Protein AF-A0A8S2TQA1-F1 (afdb_monomer_lite)

InterPro domains:
  IPR041192 ZNF451, PIN-like domain [PF18479] (48-163)

Structure (mmCIF, N/CA/C/O backbone):
data_AF-A0A8S2TQA1-F1
#
_entry.id   AF-A0A8S2TQA1-F1
#
loop_
_atom_site.group_PDB
_atom_site.id
_atom_site.type_symbol
_atom_site.label_atom_id
_atom_site.label_alt_id
_atom_site.label_comp_id
_atom_site.label_asym_id
_atom_site.label_entity_id
_atom_site.label_seq_id
_atom_site.pdbx_PDB_ins_code
_atom_site.Cartn_x
_atom_site.Cartn_y
_atom_site.Cartn_z
_atom_site.occupancy
_atom_site.B_iso_or_equiv
_atom_site.auth_seq_id
_atom_site.auth_comp_id
_atom_site.auth_asym_id
_atom_site.auth_atom_id
_atom_site.pdbx_PDB_model_num
ATOM 1 N N . ASP A 1 1 ? 57.905 -48.247 -8.322 1.00 46.50 1 ASP A N 1
ATOM 2 C CA . ASP A 1 1 ? 57.613 -46.975 -7.641 1.00 46.50 1 ASP A CA 1
ATOM 3 C C . ASP A 1 1 ? 57.034 -45.978 -8.622 1.00 46.50 1 ASP A C 1
ATOM 5 O O . ASP A 1 1 ? 57.625 -45.791 -9.680 1.00 46.50 1 ASP A O 1
ATOM 9 N N . ASN A 1 2 ? 55.907 -45.376 -8.232 1.00 42.31 2 ASN A N 1
ATOM 10 C CA . ASN A 1 2 ? 55.116 -44.326 -8.897 1.00 42.31 2 ASN A CA 1
ATOM 11 C C . ASN A 1 2 ? 53.851 -44.787 -9.640 1.00 42.31 2 ASN A C 1
ATOM 13 O O . ASN A 1 2 ? 53.749 -44.660 -10.853 1.00 42.31 2 ASN A O 1
ATOM 17 N N . GLU A 1 3 ? 52.850 -45.199 -8.866 1.00 46.50 3 GLU A N 1
ATOM 18 C CA . GLU A 1 3 ? 51.437 -44.921 -9.156 1.00 46.50 3 GLU A CA 1
ATOM 19 C C . GLU A 1 3 ? 50.877 -44.176 -7.939 1.00 46.50 3 GLU A C 1
ATOM 21 O O . GLU A 1 3 ? 51.128 -44.633 -6.828 1.00 46.50 3 GLU A O 1
ATOM 26 N N . SER A 1 4 ? 50.183 -43.049 -8.172 1.00 51.72 4 SER A N 1
ATOM 27 C CA . SER A 1 4 ? 49.284 -42.289 -7.267 1.00 51.72 4 SER A CA 1
ATOM 28 C C . SER A 1 4 ? 49.593 -40.781 -7.219 1.00 51.72 4 SER A C 1
ATOM 30 O O . SER A 1 4 ? 50.209 -40.308 -6.262 1.00 51.72 4 SER A O 1
ATOM 32 N N . LYS A 1 5 ? 49.184 -40.003 -8.235 1.00 50.84 5 LYS A N 1
ATOM 33 C CA . LYS A 1 5 ? 49.109 -38.526 -8.125 1.00 50.84 5 LYS A CA 1
ATOM 34 C C . LYS A 1 5 ? 47.964 -37.845 -8.890 1.00 50.84 5 LYS A C 1
ATOM 36 O O . LYS A 1 5 ? 47.943 -36.620 -8.901 1.00 50.84 5 LYS A O 1
ATOM 41 N N . ASP A 1 6 ? 47.012 -38.587 -9.458 1.00 50.41 6 ASP A N 1
ATOM 42 C CA . ASP A 1 6 ? 45.974 -37.975 -10.306 1.00 50.41 6 ASP A CA 1
ATOM 43 C C . ASP A 1 6 ? 44.542 -38.044 -9.736 1.00 50.41 6 ASP A C 1
ATOM 45 O O . ASP A 1 6 ? 43.667 -37.383 -10.279 1.00 50.41 6 ASP A O 1
ATOM 49 N N . ASP A 1 7 ? 44.300 -38.720 -8.603 1.00 51.00 7 ASP A N 1
ATOM 50 C CA . ASP A 1 7 ? 42.935 -38.878 -8.054 1.00 51.00 7 ASP A CA 1
ATOM 51 C C . ASP A 1 7 ? 42.525 -37.797 -7.022 1.00 51.00 7 ASP A C 1
ATOM 53 O O . ASP A 1 7 ? 41.338 -37.559 -6.812 1.00 51.00 7 ASP A O 1
ATOM 57 N N . ASP A 1 8 ? 43.474 -37.070 -6.413 1.00 51.72 8 ASP A N 1
ATOM 58 C CA . ASP A 1 8 ? 43.174 -36.102 -5.334 1.00 51.72 8 ASP A CA 1
ATOM 59 C C . ASP A 1 8 ? 42.599 -34.754 -5.834 1.00 51.72 8 ASP A C 1
ATOM 61 O O . ASP A 1 8 ? 41.961 -34.014 -5.078 1.00 51.72 8 ASP A O 1
ATOM 65 N N . ASN A 1 9 ? 42.819 -34.400 -7.107 1.00 52.31 9 ASN A N 1
ATOM 66 C CA . ASN A 1 9 ? 42.383 -33.109 -7.668 1.00 52.31 9 ASN A CA 1
ATOM 67 C C . ASN A 1 9 ? 40.894 -33.089 -8.051 1.00 52.31 9 ASN A C 1
ATOM 69 O O . ASN A 1 9 ? 40.255 -32.028 -8.013 1.00 52.31 9 ASN A O 1
ATOM 73 N N . ASP A 1 10 ? 40.331 -34.247 -8.395 1.00 54.44 10 ASP A N 1
ATOM 74 C CA . ASP A 1 10 ? 38.933 -34.355 -8.810 1.00 54.44 10 ASP A CA 1
ATOM 75 C C . ASP A 1 10 ? 37.988 -34.381 -7.599 1.00 54.44 10 ASP A C 1
ATOM 77 O O . ASP A 1 10 ? 36.943 -33.726 -7.632 1.00 54.44 10 ASP A O 1
ATOM 81 N N . GLU A 1 11 ? 38.380 -35.011 -6.484 1.00 54.66 11 GLU A N 1
ATOM 82 C CA . GLU A 1 11 ? 37.607 -34.979 -5.232 1.00 54.66 11 GLU A CA 1
ATOM 83 C C . GLU A 1 11 ? 37.588 -33.582 -4.589 1.00 54.66 11 GLU A C 1
ATOM 85 O O . GLU A 1 11 ? 36.534 -33.118 -4.141 1.00 54.66 11 GLU A O 1
ATOM 90 N N . GLN A 1 12 ? 38.708 -32.844 -4.603 1.00 56.47 12 GLN A N 1
ATOM 91 C CA . GLN A 1 12 ? 38.716 -31.454 -4.126 1.00 56.47 12 GLN A CA 1
ATOM 92 C C . GLN A 1 12 ? 37.835 -30.545 -4.989 1.00 56.47 12 GLN A C 1
ATOM 94 O O . GLN A 1 12 ? 37.085 -29.725 -4.452 1.00 56.47 12 GLN A O 1
ATOM 99 N N . SER A 1 13 ? 37.857 -30.727 -6.310 1.00 57.16 13 SER A N 1
ATOM 100 C CA . SER A 1 13 ? 37.019 -29.959 -7.237 1.00 57.16 13 SER A CA 1
ATOM 101 C C . SER A 1 13 ? 35.528 -30.267 -7.062 1.00 57.16 13 SER A C 1
ATOM 103 O O . SER A 1 13 ? 34.703 -29.351 -7.060 1.00 57.16 13 SER A O 1
ATOM 105 N N . GLN A 1 14 ? 35.170 -31.534 -6.840 1.00 59.12 14 GLN A N 1
ATOM 106 C CA . GLN A 1 14 ? 33.792 -31.938 -6.553 1.00 59.12 14 GLN A CA 1
ATOM 107 C C . GLN A 1 14 ? 33.303 -31.423 -5.195 1.00 59.12 14 GLN A C 1
ATOM 109 O O . GLN A 1 14 ? 32.195 -30.891 -5.121 1.00 59.12 14 GLN A O 1
ATOM 114 N N . SER A 1 15 ? 34.138 -31.470 -4.152 1.00 67.19 15 SER A N 1
ATOM 115 C CA . SER A 1 15 ? 33.780 -30.939 -2.828 1.00 67.19 15 SER A CA 1
ATOM 116 C C . SER A 1 15 ? 33.544 -29.421 -2.844 1.00 67.19 15 SER A C 1
ATOM 118 O O . SER A 1 15 ? 32.628 -28.921 -2.188 1.00 67.19 15 SER A O 1
ATOM 120 N N . LEU A 1 16 ? 34.308 -28.677 -3.654 1.00 62.84 16 LEU A N 1
ATOM 121 C CA . LEU A 1 16 ? 34.115 -27.241 -3.860 1.00 62.84 16 LEU A CA 1
ATOM 122 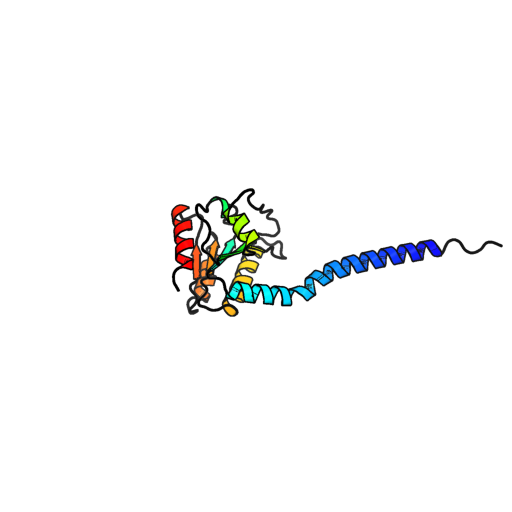C C . LEU A 1 16 ? 32.799 -26.953 -4.590 1.00 62.84 16 LEU A C 1
ATOM 124 O O . LEU A 1 16 ? 32.066 -26.050 -4.183 1.00 62.84 16 LEU A O 1
ATOM 128 N N . ILE A 1 17 ? 32.458 -27.743 -5.610 1.00 68.75 17 ILE A N 1
ATOM 129 C CA . ILE A 1 17 ? 31.194 -27.613 -6.349 1.00 68.75 17 ILE A CA 1
ATOM 130 C C . ILE A 1 17 ? 29.996 -27.966 -5.460 1.00 68.75 17 ILE A C 1
ATOM 132 O O . ILE A 1 17 ? 29.000 -27.243 -5.473 1.00 68.75 17 ILE A O 1
ATOM 136 N N . GLU A 1 18 ? 30.086 -29.023 -4.651 1.00 63.72 18 GLU A N 1
ATOM 137 C CA . GLU A 1 18 ? 29.049 -29.372 -3.675 1.00 63.72 18 GLU A CA 1
ATOM 138 C C . GLU A 1 18 ? 28.906 -28.304 -2.593 1.00 63.72 18 GLU A C 1
ATOM 140 O O . GLU A 1 18 ? 27.783 -27.964 -2.228 1.00 63.72 18 GLU A O 1
ATOM 145 N N . SER A 1 19 ? 30.007 -27.713 -2.122 1.00 62.59 19 SER A N 1
ATOM 146 C CA . SER A 1 19 ? 29.955 -26.631 -1.136 1.00 62.59 19 SER A CA 1
ATOM 147 C C . SER A 1 19 ? 29.299 -25.361 -1.695 1.00 62.59 19 SER A C 1
ATOM 149 O O . SER A 1 19 ? 28.474 -24.751 -1.015 1.00 62.59 19 SER A O 1
ATOM 151 N N . ASP A 1 20 ? 29.569 -25.007 -2.956 1.00 63.53 20 ASP A N 1
ATOM 152 C CA . ASP A 1 20 ? 28.963 -23.857 -3.634 1.00 63.53 20 ASP A CA 1
ATOM 153 C C . ASP A 1 20 ? 27.497 -24.130 -4.015 1.00 63.53 20 ASP A C 1
ATOM 155 O O . ASP A 1 20 ? 26.642 -23.249 -3.902 1.00 63.53 20 ASP A O 1
ATOM 159 N N . PHE A 1 21 ? 27.160 -25.371 -4.385 1.00 64.56 21 PHE A N 1
ATOM 160 C CA . PHE A 1 21 ? 25.776 -25.801 -4.584 1.00 64.56 21 PHE A CA 1
ATOM 161 C C . PHE A 1 21 ? 24.992 -25.782 -3.271 1.00 64.56 21 PHE A C 1
ATOM 163 O O . PHE A 1 21 ? 23.873 -25.279 -3.247 1.00 64.56 21 PHE A O 1
ATOM 170 N N . MET A 1 22 ? 25.575 -26.255 -2.168 1.00 54.41 22 MET A N 1
ATOM 171 C CA . MET A 1 22 ? 24.951 -26.229 -0.844 1.00 54.41 22 MET A CA 1
ATOM 172 C C . MET A 1 22 ? 24.845 -24.812 -0.282 1.00 54.41 22 MET A C 1
ATOM 174 O O . MET A 1 22 ? 23.847 -24.499 0.363 1.00 54.41 22 MET A O 1
ATOM 178 N N . TYR A 1 23 ? 25.802 -23.927 -0.574 1.00 51.72 23 TYR A N 1
ATOM 179 C CA . TYR A 1 23 ? 25.706 -22.504 -0.249 1.00 51.72 23 TYR A CA 1
ATOM 180 C C . TYR A 1 23 ? 24.614 -21.817 -1.078 1.00 51.72 23 TYR A C 1
ATOM 182 O O . TYR A 1 23 ? 23.758 -21.135 -0.528 1.00 51.72 23 TYR A O 1
ATOM 190 N N . LYS A 1 24 ? 24.541 -22.052 -2.392 1.00 51.66 24 LYS A N 1
ATOM 191 C CA . LYS A 1 24 ? 23.445 -21.534 -3.231 1.00 51.66 24 LYS A CA 1
ATOM 192 C C . LYS A 1 24 ? 22.090 -22.113 -2.823 1.00 51.66 24 LYS A C 1
ATOM 194 O O . LYS A 1 24 ? 21.108 -21.380 -2.768 1.00 51.66 24 LYS A O 1
ATOM 199 N N . ALA A 1 25 ? 22.028 -23.396 -2.478 1.00 46.12 25 ALA A N 1
ATOM 200 C CA . ALA A 1 25 ? 20.822 -24.048 -1.984 1.00 46.12 25 ALA A CA 1
ATOM 201 C C . ALA A 1 25 ? 20.422 -23.546 -0.589 1.00 46.12 25 ALA A C 1
ATOM 203 O O . ALA A 1 25 ? 19.228 -23.469 -0.308 1.00 46.12 25 ALA A O 1
ATOM 204 N N . SER A 1 26 ? 21.375 -23.161 0.267 1.00 43.56 26 SER A N 1
ATOM 205 C CA . SER A 1 26 ? 21.081 -22.520 1.551 1.00 43.56 26 SER A CA 1
ATOM 206 C C . SER A 1 26 ? 20.588 -21.084 1.359 1.00 43.56 26 SER A C 1
ATOM 208 O O . SER A 1 26 ? 19.589 -20.731 1.974 1.00 43.56 26 SER A O 1
ATOM 210 N N . GLN A 1 27 ? 21.145 -20.313 0.414 1.00 42.69 27 GLN A N 1
ATOM 211 C CA . GLN A 1 27 ? 20.582 -19.015 0.000 1.00 42.69 27 GLN A CA 1
ATOM 212 C C . GLN A 1 27 ? 19.160 -19.147 -0.580 1.00 42.69 27 GLN A C 1
ATOM 214 O O . GLN A 1 27 ? 18.310 -18.294 -0.343 1.00 42.69 27 GLN A O 1
ATOM 219 N N . ILE A 1 28 ? 18.862 -20.233 -1.304 1.00 44.03 28 ILE A N 1
ATOM 220 C CA . ILE A 1 28 ? 17.514 -20.515 -1.833 1.00 44.03 28 ILE A CA 1
ATOM 221 C C . ILE A 1 28 ? 16.559 -21.007 -0.730 1.00 44.03 28 ILE A C 1
ATOM 223 O O . ILE A 1 28 ? 15.371 -20.688 -0.764 1.00 44.03 28 ILE A O 1
ATOM 227 N N . LYS A 1 29 ? 17.045 -21.764 0.264 1.00 38.22 29 LYS A N 1
ATOM 228 C CA . LYS A 1 29 ? 16.237 -22.229 1.408 1.00 38.22 29 LYS A CA 1
ATOM 229 C C . LYS A 1 29 ? 15.908 -21.115 2.402 1.00 38.22 29 LYS A C 1
ATOM 231 O O . LYS A 1 29 ? 14.803 -21.138 2.940 1.00 38.22 29 LYS A O 1
ATOM 236 N N . ILE A 1 30 ? 16.789 -20.124 2.563 1.00 43.78 30 ILE A N 1
ATOM 237 C CA . ILE A 1 30 ? 16.505 -18.893 3.323 1.00 43.78 30 ILE A CA 1
ATOM 238 C C . ILE A 1 30 ? 15.260 -18.172 2.758 1.00 43.78 30 ILE A C 1
ATOM 240 O O . ILE A 1 30 ? 14.512 -17.560 3.504 1.00 43.78 30 ILE A O 1
ATOM 244 N N . ASN A 1 31 ? 14.922 -18.347 1.474 1.00 39.34 31 ASN A N 1
ATOM 245 C CA . ASN A 1 31 ? 13.732 -17.718 0.888 1.00 39.34 31 ASN A CA 1
ATOM 246 C C . ASN A 1 31 ? 12.401 -18.467 1.092 1.00 39.34 31 ASN A C 1
ATOM 248 O O . ASN A 1 31 ? 11.370 -17.914 0.731 1.00 39.34 31 ASN A O 1
ATOM 252 N N . ASN A 1 32 ? 12.372 -19.703 1.610 1.00 40.59 32 AS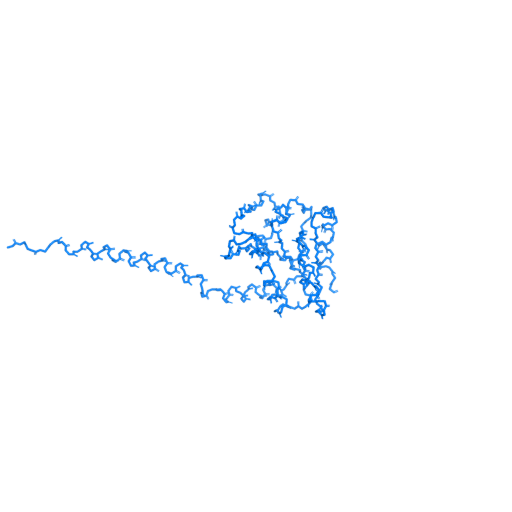N A N 1
ATOM 253 C CA . ASN A 1 32 ? 11.124 -20.492 1.644 1.00 40.59 32 ASN A CA 1
ATOM 254 C C . ASN A 1 32 ? 10.673 -20.952 3.040 1.00 40.59 32 ASN A C 1
ATOM 256 O O . ASN A 1 32 ? 9.531 -21.381 3.173 1.00 40.59 32 ASN A O 1
ATOM 260 N N . GLN A 1 33 ? 11.518 -20.881 4.074 1.00 34.47 33 GLN A N 1
ATOM 261 C CA . GLN A 1 33 ? 11.106 -21.186 5.458 1.00 34.47 33 GLN A CA 1
ATOM 262 C C . GLN A 1 33 ? 10.800 -19.931 6.293 1.00 34.47 33 GLN A C 1
ATOM 264 O O . GLN A 1 33 ? 10.096 -20.038 7.293 1.00 34.47 33 GLN A O 1
ATOM 269 N N . ASP A 1 34 ? 11.244 -18.754 5.840 1.00 38.28 34 ASP A N 1
ATOM 270 C CA . ASP A 1 34 ? 11.023 -17.467 6.511 1.00 38.28 34 ASP A CA 1
ATOM 271 C C . ASP A 1 34 ? 9.766 -16.730 6.025 1.00 38.28 34 ASP A C 1
ATOM 273 O O . ASP A 1 34 ? 9.360 -15.738 6.620 1.00 38.28 34 ASP A O 1
ATOM 277 N N . GLU A 1 35 ? 9.103 -17.209 4.970 1.00 44.41 35 GLU A N 1
ATOM 278 C CA . GLU A 1 35 ? 7.889 -16.570 4.451 1.00 44.41 35 GLU A CA 1
ATOM 279 C C . GLU A 1 35 ? 6.758 -16.559 5.486 1.00 44.41 35 GLU A C 1
ATOM 281 O O . GLU A 1 35 ? 6.098 -15.541 5.630 1.00 44.41 35 GLU A O 1
ATOM 286 N N . ASP A 1 36 ? 6.558 -17.618 6.275 1.00 39.22 36 ASP A N 1
ATOM 287 C CA . ASP A 1 36 ? 5.453 -17.670 7.247 1.00 39.22 36 ASP A CA 1
ATOM 288 C C . ASP A 1 36 ? 5.727 -16.861 8.532 1.00 39.22 36 ASP A C 1
ATOM 290 O O . ASP A 1 36 ? 4.814 -16.231 9.072 1.00 39.22 36 ASP A O 1
ATOM 294 N N . SER A 1 37 ? 6.976 -16.815 9.012 1.00 31.83 37 SER A N 1
ATOM 295 C CA . SER A 1 37 ? 7.382 -16.004 10.174 1.00 31.83 37 SER A CA 1
ATOM 296 C C . SER A 1 37 ? 7.473 -14.515 9.822 1.00 31.83 37 SER A C 1
ATOM 298 O O . SER A 1 37 ? 6.940 -13.686 10.565 1.00 31.83 37 SER A O 1
ATOM 300 N N . LEU A 1 38 ? 8.020 -14.171 8.646 1.00 39.91 38 LEU A N 1
ATOM 301 C CA . LEU A 1 38 ? 7.972 -12.813 8.096 1.00 39.91 38 LEU A CA 1
ATOM 302 C C . LEU A 1 38 ? 6.532 -12.400 7.776 1.00 39.91 38 LEU A C 1
ATOM 304 O O . LEU A 1 38 ? 6.168 -11.253 8.020 1.00 39.91 38 LEU A O 1
ATOM 308 N N . GLN A 1 39 ? 5.671 -13.301 7.286 1.00 56.00 39 GLN A N 1
ATOM 309 C CA . GLN A 1 39 ? 4.248 -13.004 7.085 1.00 56.00 39 GLN A CA 1
ATOM 310 C C . GLN A 1 39 ? 3.511 -12.765 8.407 1.00 56.00 39 GLN A C 1
ATOM 312 O O . GLN A 1 39 ? 2.637 -11.899 8.435 1.00 56.00 39 GLN A O 1
ATOM 317 N N . LEU A 1 40 ? 3.855 -13.462 9.496 1.00 46.25 40 LEU A N 1
ATOM 318 C CA . LEU A 1 40 ? 3.225 -13.268 10.806 1.00 46.25 40 LEU A CA 1
ATOM 319 C C . LEU A 1 40 ? 3.671 -11.966 11.489 1.00 46.25 40 LEU A C 1
ATOM 321 O O . LEU A 1 40 ? 2.821 -11.227 11.988 1.00 46.25 40 LEU A O 1
ATOM 325 N N . GLU A 1 41 ? 4.967 -11.646 11.477 1.00 53.72 41 GLU A N 1
ATOM 326 C CA . GLU A 1 41 ? 5.483 -10.374 12.008 1.00 53.72 41 GLU A CA 1
ATOM 327 C C . GLU A 1 41 ? 4.987 -9.181 11.182 1.00 53.72 41 GLU A C 1
ATOM 329 O O . GLU A 1 41 ? 4.525 -8.177 11.740 1.00 53.72 41 GLU A O 1
ATOM 334 N N . ASN A 1 42 ? 4.962 -9.323 9.850 1.00 74.75 42 ASN A N 1
ATOM 335 C CA . ASN A 1 42 ? 4.333 -8.340 8.974 1.00 74.75 42 ASN A CA 1
ATOM 336 C C . ASN A 1 42 ? 2.839 -8.224 9.278 1.00 74.75 42 ASN A C 1
ATOM 338 O O . ASN A 1 42 ? 2.320 -7.115 9.348 1.00 74.75 42 ASN A O 1
ATOM 342 N N . PHE A 1 43 ? 2.135 -9.326 9.535 1.00 80.81 43 PHE A N 1
ATOM 343 C CA . PHE A 1 43 ? 0.714 -9.283 9.861 1.00 80.81 43 PHE A CA 1
ATOM 344 C C . PHE A 1 43 ? 0.428 -8.571 11.188 1.00 80.81 43 PHE A C 1
ATOM 346 O O . PHE A 1 43 ? -0.430 -7.686 11.227 1.00 80.81 43 PHE A O 1
ATOM 353 N N . GLN A 1 44 ? 1.155 -8.903 12.260 1.00 84.50 44 GLN A N 1
ATOM 354 C CA . GLN A 1 44 ? 1.015 -8.230 13.555 1.00 84.50 44 GLN A CA 1
ATOM 355 C C . GLN A 1 44 ? 1.247 -6.730 13.404 1.00 84.50 44 GLN A C 1
ATOM 357 O O . GLN A 1 44 ? 0.418 -5.929 13.837 1.00 84.50 44 GLN A O 1
ATOM 362 N N . ARG A 1 45 ? 2.307 -6.338 12.694 1.00 87.94 45 ARG A N 1
ATOM 363 C CA . ARG A 1 45 ? 2.578 -4.936 12.390 1.00 87.94 45 ARG A CA 1
ATOM 364 C C . ARG A 1 45 ? 1.440 -4.284 11.604 1.00 87.94 45 ARG A C 1
ATOM 366 O O . ARG A 1 45 ? 0.925 -3.253 12.036 1.00 87.94 45 ARG A O 1
ATOM 373 N N . LEU A 1 46 ? 1.022 -4.878 10.487 1.00 91.75 46 LEU A N 1
ATOM 374 C CA . LEU A 1 46 ? -0.048 -4.356 9.631 1.00 91.75 46 LEU A CA 1
ATOM 375 C C . LEU A 1 46 ? -1.378 -4.228 10.387 1.00 91.75 46 LEU A C 1
ATOM 377 O O . LEU A 1 46 ? -2.141 -3.305 10.118 1.00 91.75 46 LEU A O 1
ATOM 381 N N . SER A 1 47 ? -1.635 -5.091 11.375 1.00 92.94 47 SER A N 1
ATOM 382 C CA . SER A 1 47 ? -2.831 -5.025 12.227 1.00 92.94 47 SER A CA 1
ATOM 383 C C . SER A 1 47 ? -2.860 -3.823 13.180 1.00 92.94 47 SER A C 1
ATOM 385 O O . SER A 1 47 ? -3.925 -3.472 13.682 1.00 92.94 47 SER A O 1
ATOM 387 N N . THR A 1 48 ? -1.718 -3.162 13.396 1.00 93.06 48 THR A N 1
ATOM 388 C CA . THR A 1 48 ? -1.613 -1.927 14.197 1.00 93.06 48 THR A CA 1
ATOM 389 C C . THR A 1 48 ? -1.669 -0.650 13.356 1.00 93.06 48 THR A C 1
ATOM 391 O O . THR A 1 48 ? -1.657 0.452 13.907 1.00 93.06 48 THR A O 1
ATOM 394 N N . MET A 1 49 ? -1.716 -0.778 12.026 1.00 94.62 49 MET A N 1
ATOM 395 C CA . MET A 1 49 ? -1.737 0.366 11.120 1.00 94.62 49 MET A CA 1
ATOM 396 C C . MET A 1 49 ? -3.102 1.051 11.124 1.00 94.62 49 MET A C 1
ATOM 398 O O . MET A 1 49 ? -4.142 0.418 11.296 1.00 94.62 49 MET A O 1
ATOM 402 N N . LYS A 1 50 ? -3.105 2.362 10.887 1.00 94.94 50 LYS A N 1
ATOM 403 C CA . LYS A 1 50 ? -4.324 3.166 10.718 1.00 94.94 50 LYS A CA 1
ATOM 404 C C . LYS A 1 50 ? -4.740 3.311 9.264 1.00 94.94 50 LYS A C 1
ATOM 406 O O . LYS A 1 50 ? -5.854 3.746 9.004 1.00 94.94 50 LYS A O 1
ATOM 411 N N . ASN A 1 51 ? -3.862 2.978 8.324 1.00 95.00 51 ASN A N 1
ATOM 412 C CA . ASN A 1 51 ? -4.165 2.973 6.900 1.00 95.00 51 ASN A CA 1
ATOM 413 C C . ASN A 1 51 ? -3.173 2.074 6.159 1.00 95.00 51 ASN A C 1
ATOM 415 O O . ASN A 1 51 ? -1.985 2.053 6.493 1.00 95.00 51 ASN A O 1
ATOM 419 N N . ILE A 1 52 ? -3.650 1.378 5.129 1.00 95.94 52 ILE A N 1
ATOM 420 C CA . ILE A 1 52 ? -2.790 0.651 4.190 1.00 95.94 52 ILE A CA 1
ATOM 421 C C . ILE A 1 52 ? -3.026 1.187 2.784 1.00 95.94 52 ILE A C 1
ATOM 423 O O . ILE A 1 52 ? -4.146 1.157 2.271 1.00 95.94 52 ILE A O 1
ATOM 427 N N . ILE A 1 53 ? -1.952 1.662 2.163 1.00 96.56 53 ILE A N 1
ATOM 428 C CA . ILE A 1 53 ? -1.938 2.180 0.801 1.00 96.56 53 ILE A CA 1
ATOM 429 C C . ILE A 1 53 ? -1.369 1.109 -0.128 1.00 96.56 53 ILE A C 1
ATOM 431 O O . ILE A 1 53 ? -0.234 0.671 0.043 1.00 96.56 53 ILE A O 1
ATOM 435 N N . PHE A 1 54 ? -2.147 0.730 -1.135 1.00 96.19 54 PHE A N 1
ATOM 436 C CA . PHE A 1 54 ? -1.736 -0.101 -2.260 1.00 96.19 54 PHE A CA 1
ATOM 437 C C . PHE A 1 54 ? -1.405 0.835 -3.419 1.00 96.19 54 PHE A C 1
ATOM 439 O O . PHE A 1 54 ? -2.299 1.442 -4.010 1.00 96.19 54 PHE A O 1
ATOM 446 N N . LEU A 1 55 ? -0.116 1.004 -3.689 1.00 95.94 55 LEU A N 1
ATOM 447 C CA . LEU A 1 55 ? 0.394 1.936 -4.683 1.00 95.94 55 LEU A CA 1
ATOM 448 C C . LEU A 1 55 ? 0.780 1.186 -5.955 1.00 95.94 55 LEU A C 1
ATOM 450 O O . LEU A 1 55 ? 1.683 0.354 -5.938 1.00 95.94 55 LEU A O 1
ATOM 454 N N . ASP A 1 56 ? 0.143 1.531 -7.062 1.00 94.19 56 ASP A N 1
ATOM 455 C CA . ASP A 1 56 ? 0.548 1.101 -8.394 1.00 94.19 56 ASP A CA 1
ATOM 456 C C . ASP A 1 56 ? 1.625 2.059 -8.934 1.00 94.19 56 ASP A C 1
ATOM 458 O O . ASP A 1 56 ? 1.358 3.218 -9.274 1.00 94.19 56 ASP A O 1
ATOM 462 N N . LEU A 1 57 ? 2.874 1.588 -8.978 1.00 92.56 57 LEU A N 1
ATOM 463 C CA . LEU A 1 57 ? 4.010 2.385 -9.442 1.00 92.56 57 LEU A CA 1
ATOM 464 C C . LEU A 1 57 ? 4.050 2.538 -10.962 1.00 92.56 57 LEU A C 1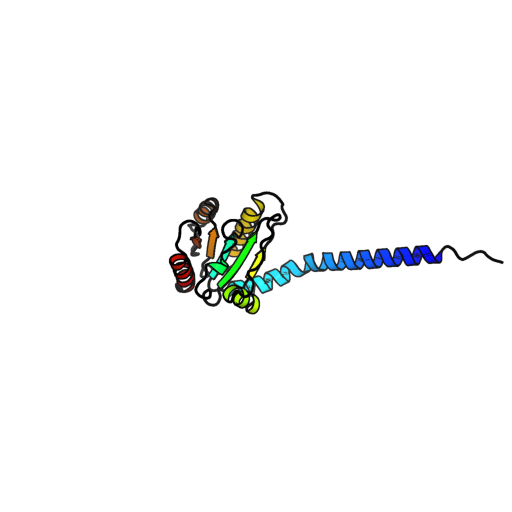
ATOM 466 O O . LEU A 1 57 ? 4.696 3.471 -11.439 1.00 92.56 57 LEU A O 1
ATOM 470 N N . GLU A 1 58 ? 3.385 1.678 -11.730 1.00 87.62 58 GLU A N 1
ATOM 471 C CA . GLU A 1 58 ? 3.310 1.851 -13.183 1.00 87.62 58 GLU A CA 1
ATOM 472 C C . GLU A 1 58 ? 2.429 3.047 -13.525 1.00 87.62 58 GLU A C 1
ATOM 474 O O . GLU A 1 58 ? 2.794 3.873 -14.363 1.00 87.62 58 GLU A O 1
ATOM 479 N N . ASN A 1 59 ? 1.325 3.197 -12.793 1.00 88.25 59 ASN A N 1
ATOM 480 C CA . ASN A 1 59 ? 0.419 4.328 -12.947 1.00 88.25 59 ASN A CA 1
ATOM 481 C C . ASN A 1 59 ? 0.956 5.583 -12.236 1.00 88.25 59 ASN A C 1
ATOM 483 O O . ASN A 1 59 ? 0.793 6.696 -12.737 1.00 88.25 59 ASN A O 1
ATOM 487 N N . PHE A 1 60 ? 1.649 5.442 -11.096 1.00 90.62 60 PHE A N 1
ATOM 488 C CA . PHE A 1 60 ? 2.116 6.594 -10.316 1.00 90.62 60 PHE A CA 1
ATOM 489 C C . PHE A 1 60 ? 3.537 6.478 -9.757 1.00 90.62 60 PHE A C 1
ATOM 491 O O . PHE A 1 60 ? 3.806 6.678 -8.573 1.00 90.62 60 PHE A O 1
ATOM 498 N N . SER A 1 61 ? 4.495 6.256 -10.657 1.00 90.12 61 SER A N 1
ATOM 499 C CA . SER A 1 61 ? 5.928 6.114 -10.340 1.00 90.12 61 SER A CA 1
ATOM 500 C C . SER A 1 61 ? 6.549 7.268 -9.541 1.00 90.12 61 SER A C 1
ATOM 502 O O . SER A 1 61 ? 7.545 7.072 -8.843 1.00 90.12 61 SER A O 1
ATOM 504 N N . ARG A 1 62 ? 5.979 8.474 -9.638 1.00 89.94 62 ARG A N 1
ATOM 505 C CA . ARG A 1 62 ? 6.451 9.687 -8.954 1.00 89.94 62 ARG A CA 1
ATOM 506 C C . ARG A 1 62 ? 5.654 10.017 -7.691 1.00 89.94 62 ARG A C 1
ATOM 508 O O . ARG A 1 62 ? 5.724 11.151 -7.239 1.00 89.94 62 ARG A O 1
ATOM 515 N N . PHE A 1 63 ? 4.904 9.070 -7.128 1.00 93.25 63 PHE A N 1
ATOM 516 C CA . PHE A 1 63 ? 4.060 9.264 -5.940 1.00 93.25 63 PHE A CA 1
ATOM 517 C C . PHE A 1 63 ? 4.707 10.135 -4.850 1.00 93.25 63 PHE A C 1
ATOM 519 O O . PHE A 1 63 ? 4.158 11.174 -4.499 1.00 93.25 63 PHE A O 1
ATOM 526 N N . PHE A 1 64 ? 5.905 9.770 -4.387 1.00 91.75 64 PHE A N 1
ATOM 527 C CA . PHE A 1 64 ? 6.596 10.478 -3.301 1.00 91.75 64 PHE A CA 1
ATOM 528 C C . PHE A 1 64 ? 6.935 11.938 -3.630 1.00 91.75 64 PHE A C 1
ATOM 530 O O . PHE A 1 64 ? 6.763 12.808 -2.787 1.00 91.75 64 PHE A O 1
ATOM 537 N N . GLN A 1 65 ? 7.272 12.235 -4.889 1.00 89.06 65 GLN A N 1
ATOM 538 C CA . GLN A 1 65 ? 7.583 13.600 -5.342 1.00 89.06 65 GLN A CA 1
ATOM 539 C C . GLN A 1 65 ? 6.359 14.530 -5.329 1.00 89.06 65 GLN A C 1
ATOM 541 O O . GLN A 1 65 ? 6.513 15.742 -5.443 1.00 89.06 65 GLN A O 1
ATOM 546 N N . HIS A 1 66 ? 5.152 13.967 -5.224 1.00 88.69 66 HIS A N 1
ATOM 547 C CA . HIS A 1 66 ? 3.889 14.702 -5.179 1.00 88.69 66 HIS A CA 1
ATOM 548 C C . HIS A 1 66 ? 3.309 14.806 -3.759 1.00 88.69 66 HIS A C 1
ATOM 550 O O . HIS A 1 66 ? 2.239 15.389 -3.560 1.00 88.69 66 HIS A O 1
ATOM 556 N N . LEU A 1 67 ? 3.998 14.255 -2.756 1.00 88.81 67 LEU A N 1
ATOM 557 C CA . LEU A 1 67 ? 3.637 14.430 -1.355 1.00 88.81 67 LEU A CA 1
ATOM 558 C C . LEU A 1 67 ? 4.285 15.710 -0.830 1.00 88.81 67 LEU A C 1
ATOM 560 O O . LEU A 1 67 ? 5.502 15.854 -0.815 1.00 88.81 67 LEU A O 1
ATOM 564 N N . ILE A 1 68 ? 3.446 16.650 -0.404 1.00 84.06 68 ILE A N 1
ATOM 565 C CA . ILE A 1 68 ? 3.876 17.928 0.176 1.00 84.06 68 ILE A CA 1
ATOM 566 C C . ILE A 1 68 ? 4.053 17.763 1.688 1.00 84.06 68 ILE A C 1
ATOM 568 O O . ILE A 1 68 ? 4.905 18.399 2.303 1.00 84.06 68 ILE A O 1
ATOM 572 N N . ASN A 1 69 ? 3.244 16.887 2.288 1.00 84.69 69 ASN A N 1
ATOM 573 C CA . ASN A 1 69 ? 3.273 16.580 3.709 1.00 84.69 69 ASN A CA 1
ATOM 574 C C . ASN A 1 69 ? 3.666 15.114 3.941 1.00 84.69 69 ASN A C 1
ATOM 576 O O . ASN A 1 69 ? 3.407 14.265 3.083 1.00 84.69 69 ASN A O 1
ATOM 580 N N . PRO A 1 70 ? 4.219 14.786 5.123 1.00 86.94 70 PRO A N 1
ATOM 581 C CA . PRO A 1 70 ? 4.350 13.403 5.555 1.00 86.94 70 PRO A CA 1
ATOM 582 C C . PRO A 1 70 ? 3.011 12.669 5.482 1.00 86.94 70 PRO A C 1
ATOM 584 O O . PRO A 1 70 ? 1.951 13.250 5.741 1.00 86.94 70 PRO A O 1
ATOM 587 N N . LEU A 1 71 ? 3.067 11.373 5.173 1.00 91.81 71 LEU A N 1
ATOM 588 C CA . LEU A 1 71 ? 1.897 10.521 5.340 1.00 91.81 71 LEU A CA 1
ATOM 589 C C . LEU A 1 71 ? 1.498 10.479 6.823 1.00 91.81 71 LEU A C 1
ATOM 591 O O . LEU A 1 71 ? 2.372 10.557 7.689 1.00 91.81 71 LEU A O 1
ATOM 595 N N . PRO A 1 72 ? 0.199 10.335 7.128 1.00 91.62 72 PRO A N 1
ATOM 596 C CA . PRO A 1 72 ? -0.265 10.206 8.501 1.00 91.62 72 PRO A CA 1
ATOM 597 C C . PRO A 1 72 ? 0.419 9.064 9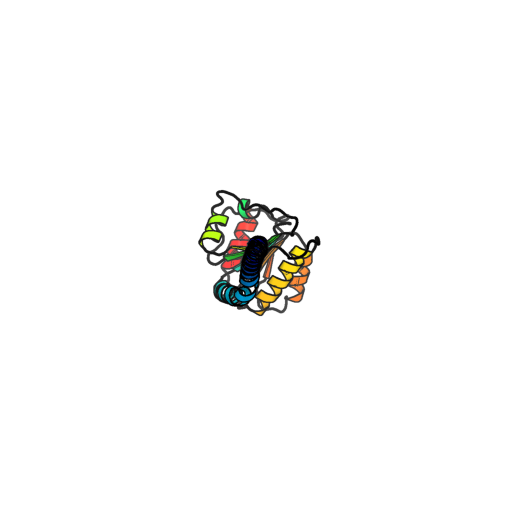.252 1.00 91.62 72 PRO A C 1
ATOM 599 O O . PRO A 1 72 ? 0.751 8.030 8.662 1.00 91.62 72 PRO A O 1
ATOM 602 N N . ASP A 1 73 ? 0.559 9.226 10.565 1.00 89.62 73 ASP A N 1
ATOM 603 C CA . ASP A 1 73 ? 1.147 8.206 11.429 1.00 89.62 73 ASP A CA 1
ATOM 604 C C . ASP A 1 73 ? 0.469 6.846 11.252 1.00 89.62 73 ASP A C 1
ATOM 606 O O . ASP A 1 73 ? -0.749 6.746 11.082 1.00 89.62 73 ASP A O 1
ATOM 610 N N . GLN A 1 74 ? 1.276 5.785 11.336 1.00 93.69 74 GLN A N 1
ATOM 611 C CA . GLN A 1 74 ? 0.820 4.402 11.165 1.00 93.69 74 GLN A CA 1
ATOM 612 C C . GLN A 1 74 ? 0.163 4.149 9.792 1.00 93.69 74 GLN A C 1
ATOM 614 O O . GLN A 1 74 ? -0.738 3.318 9.671 1.00 93.69 74 GLN A O 1
ATOM 619 N N . THR A 1 75 ? 0.616 4.857 8.753 1.00 94.88 75 THR A N 1
ATOM 620 C CA . THR A 1 75 ? 0.332 4.518 7.354 1.00 94.88 75 THR A CA 1
ATOM 621 C C . THR A 1 75 ? 1.394 3.558 6.833 1.00 94.88 75 THR A C 1
ATOM 623 O O . THR A 1 75 ? 2.586 3.853 6.917 1.00 94.88 75 THR A O 1
ATOM 626 N N . TYR A 1 76 ? 0.957 2.439 6.259 1.00 95.19 76 TYR A N 1
ATOM 627 C CA . TYR A 1 76 ? 1.825 1.475 5.585 1.00 95.19 76 TYR A CA 1
ATOM 628 C C . TYR A 1 76 ? 1.605 1.531 4.073 1.00 95.19 76 TYR A C 1
ATOM 630 O O . TYR A 1 76 ? 0.461 1.571 3.620 1.00 95.19 76 TYR A O 1
ATOM 638 N N . VAL A 1 77 ? 2.680 1.519 3.286 1.00 95.44 77 VAL A N 1
ATOM 639 C CA . VAL A 1 77 ? 2.625 1.574 1.818 1.00 95.44 77 VAL A CA 1
ATOM 640 C C . VAL A 1 77 ? 3.166 0.275 1.228 1.00 95.44 77 VAL A C 1
ATOM 642 O O . VAL A 1 77 ? 4.324 -0.076 1.444 1.00 95.44 77 VAL A O 1
ATOM 645 N N . ILE A 1 78 ? 2.341 -0.410 0.441 1.00 95.00 78 ILE A N 1
ATOM 646 C CA . ILE A 1 78 ? 2.730 -1.566 -0.369 1.00 95.00 78 ILE A CA 1
ATOM 647 C C . ILE A 1 78 ? 2.719 -1.123 -1.829 1.00 95.00 78 ILE A C 1
ATOM 649 O O . ILE A 1 78 ? 1.668 -0.789 -2.375 1.00 95.00 78 ILE A O 1
ATOM 653 N N . ALA A 1 79 ? 3.893 -1.083 -2.450 1.00 94.06 79 ALA A N 1
ATOM 654 C CA . ALA A 1 79 ? 4.081 -0.573 -3.798 1.00 94.06 79 ALA A CA 1
ATOM 655 C C . ALA A 1 79 ? 4.333 -1.710 -4.795 1.00 94.06 79 ALA A C 1
ATOM 657 O O . ALA A 1 79 ? 5.281 -2.482 -4.636 1.00 94.06 79 ALA A O 1
ATOM 658 N N . PHE A 1 80 ? 3.514 -1.782 -5.838 1.00 91.94 80 PHE A N 1
ATOM 659 C CA . PHE A 1 80 ? 3.545 -2.807 -6.878 1.00 91.94 80 PHE A CA 1
ATOM 660 C C . PHE A 1 80 ? 4.152 -2.231 -8.154 1.00 91.94 80 PHE A C 1
ATOM 662 O O . PHE A 1 80 ? 3.861 -1.097 -8.527 1.00 91.94 80 PHE A O 1
ATOM 669 N N . GLN A 1 81 ? 5.011 -3.003 -8.811 1.00 88.94 81 GLN A N 1
ATOM 670 C CA . GLN A 1 81 ? 5.648 -2.637 -10.080 1.00 88.94 81 GLN A CA 1
ATOM 671 C C . GLN A 1 81 ? 5.717 -3.865 -10.990 1.00 88.94 81 GLN A C 1
ATOM 673 O O . GLN A 1 81 ? 5.978 -4.957 -10.483 1.00 88.94 81 GLN A O 1
ATOM 678 N N . ALA A 1 82 ? 5.562 -3.716 -12.308 1.00 83.69 82 ALA A N 1
ATOM 679 C CA . ALA A 1 82 ? 5.829 -4.808 -13.246 1.00 83.69 82 ALA A CA 1
ATOM 680 C C . ALA A 1 82 ? 7.271 -5.325 -13.150 1.00 83.69 82 ALA A C 1
ATOM 682 O O . ALA A 1 82 ? 8.205 -4.602 -12.791 1.00 83.69 82 ALA A O 1
ATOM 683 N N . SER A 1 83 ? 7.482 -6.585 -13.536 1.00 77.31 83 SER A N 1
ATOM 684 C CA . SER A 1 83 ? 8.803 -7.222 -13.468 1.00 77.31 83 SER A CA 1
ATOM 685 C C . SER A 1 83 ? 9.844 -6.583 -14.398 1.00 77.31 83 SER A C 1
ATOM 687 O O . SER A 1 83 ? 11.041 -6.611 -14.104 1.00 77.31 83 SER A O 1
ATOM 689 N N . ASN A 1 84 ? 9.404 -5.972 -15.501 1.00 78.38 84 ASN A N 1
ATOM 690 C CA . ASN A 1 84 ? 10.253 -5.242 -16.443 1.00 78.38 84 ASN A CA 1
ATOM 691 C C . ASN A 1 84 ? 10.429 -3.755 -16.072 1.00 78.38 84 ASN A C 1
ATOM 693 O O . ASN A 1 84 ? 11.286 -3.078 -16.652 1.00 78.38 84 ASN A O 1
ATOM 697 N N . MET A 1 85 ? 9.670 -3.245 -15.098 1.00 80.94 85 MET A N 1
ATOM 698 C CA . MET A 1 85 ? 9.799 -1.879 -14.616 1.00 80.94 85 MET A CA 1
ATOM 699 C C . MET A 1 85 ? 11.000 -1.771 -13.672 1.00 80.94 85 MET A C 1
ATOM 701 O O . MET A 1 85 ? 11.135 -2.489 -12.684 1.00 80.94 85 MET A O 1
ATOM 705 N N . LYS A 1 86 ? 11.890 -0.815 -13.952 1.00 80.06 86 LYS A N 1
ATOM 706 C CA . LYS A 1 86 ? 12.978 -0.437 -13.041 1.00 80.06 86 LYS A CA 1
ATOM 707 C C . LYS A 1 86 ? 12.585 0.818 -12.279 1.00 80.06 86 LYS A C 1
ATOM 709 O O . LYS A 1 86 ? 13.184 1.875 -12.495 1.00 80.06 86 LYS A O 1
ATOM 714 N N . TRP A 1 87 ? 11.570 0.717 -11.417 1.00 87.75 87 TRP A N 1
ATOM 715 C CA . TRP A 1 87 ? 11.282 1.823 -10.514 1.00 87.75 87 TRP A CA 1
ATOM 716 C C . TRP A 1 87 ? 12.508 2.074 -9.634 1.00 87.75 87 TRP A C 1
ATOM 718 O O . TRP A 1 87 ? 13.125 1.145 -9.104 1.00 87.75 87 TRP A O 1
ATOM 728 N N . LYS A 1 88 ? 12.899 3.343 -9.539 1.00 87.44 88 LYS A N 1
ATOM 729 C CA . LYS A 1 88 ? 14.015 3.774 -8.707 1.00 87.44 88 LYS A CA 1
ATOM 730 C C . LYS A 1 88 ? 13.436 4.549 -7.532 1.00 87.44 88 LYS A C 1
ATOM 732 O O . LYS A 1 88 ? 12.734 5.529 -7.785 1.00 87.44 88 LYS A O 1
ATOM 737 N N . PRO A 1 89 ? 13.761 4.154 -6.294 1.00 88.00 89 PRO A N 1
ATOM 738 C CA . PRO A 1 89 ? 13.434 4.948 -5.127 1.00 88.00 89 PRO A CA 1
ATOM 739 C C . PRO A 1 89 ? 13.853 6.412 -5.298 1.00 88.00 89 PRO A C 1
ATOM 741 O O . PRO A 1 89 ? 14.933 6.668 -5.855 1.00 88.00 89 PRO A O 1
ATOM 744 N N . PRO A 1 90 ? 13.030 7.374 -4.850 1.00 90.12 90 PRO A N 1
ATOM 745 C CA . PRO A 1 90 ? 13.440 8.769 -4.831 1.00 90.12 90 PRO A CA 1
ATOM 746 C C . PRO A 1 90 ? 14.645 8.931 -3.891 1.00 90.12 90 PRO A C 1
ATOM 748 O O . PRO A 1 90 ? 14.779 8.223 -2.894 1.00 90.12 90 PRO A O 1
ATOM 751 N N . LYS A 1 91 ? 15.558 9.840 -4.240 1.00 88.50 91 LYS A N 1
ATOM 752 C CA . LYS A 1 91 ? 16.739 10.154 -3.426 1.00 88.50 91 LYS A CA 1
ATOM 753 C C . LYS A 1 91 ? 16.471 11.423 -2.630 1.00 88.50 91 LYS A C 1
ATOM 755 O O . LYS A 1 91 ? 15.973 12.378 -3.222 1.00 88.50 91 LYS A O 1
ATOM 760 N N . ASN A 1 92 ? 16.886 11.452 -1.364 1.00 88.06 92 ASN A N 1
ATOM 761 C CA . ASN A 1 92 ? 16.728 12.604 -0.471 1.00 88.06 92 ASN A CA 1
ATOM 762 C C . ASN A 1 92 ? 15.256 13.038 -0.333 1.00 88.06 92 ASN A C 1
ATOM 764 O O . ASN A 1 92 ? 14.951 14.230 -0.320 1.00 88.06 92 ASN A O 1
ATOM 768 N N . ASP A 1 93 ? 14.340 12.067 -0.305 1.00 92.31 93 ASP A N 1
ATOM 769 C CA . ASP A 1 93 ? 12.904 12.297 -0.159 1.00 92.31 93 ASP A CA 1
ATOM 770 C C . ASP A 1 93 ? 12.491 11.961 1.270 1.00 92.31 93 ASP A C 1
ATOM 772 O O . ASP A 1 93 ? 12.528 10.803 1.687 1.00 92.31 93 ASP A O 1
ATOM 776 N N . LEU A 1 94 ? 12.112 12.992 2.024 1.00 91.00 94 LEU A N 1
ATOM 777 C CA . LEU A 1 94 ? 11.858 12.880 3.457 1.00 91.00 94 LEU A CA 1
ATOM 778 C C . LEU A 1 94 ? 10.702 11.923 3.778 1.00 91.00 94 LEU A C 1
ATOM 780 O O . LEU A 1 94 ? 10.734 11.241 4.802 1.00 91.00 94 LEU A O 1
ATOM 784 N N . VAL A 1 95 ? 9.679 11.859 2.920 1.00 91.75 95 VAL A N 1
ATOM 785 C CA . VAL A 1 95 ? 8.520 10.991 3.156 1.00 91.75 95 VAL A CA 1
ATOM 786 C C . VAL A 1 95 ? 8.904 9.537 2.931 1.00 91.75 95 VAL A C 1
ATOM 788 O O . VAL A 1 95 ? 8.600 8.681 3.765 1.00 91.75 95 VAL A O 1
ATOM 791 N N . TYR A 1 96 ? 9.609 9.261 1.836 1.00 92.94 96 TYR A N 1
ATOM 792 C CA . TYR A 1 96 ? 10.116 7.930 1.541 1.00 92.94 96 TYR A CA 1
ATOM 793 C C . TYR A 1 96 ? 11.112 7.446 2.606 1.00 92.94 96 TYR A C 1
ATOM 795 O O . TYR A 1 96 ? 10.969 6.337 3.121 1.00 92.94 96 TYR A O 1
ATOM 803 N N . GLU A 1 97 ? 12.072 8.285 3.000 1.00 92.00 97 GLU A N 1
ATOM 804 C CA . GLU A 1 97 ? 13.053 7.961 4.043 1.00 92.00 97 GLU A CA 1
ATOM 805 C C . GLU A 1 97 ? 12.389 7.692 5.396 1.00 92.00 97 GLU A C 1
ATOM 807 O O . GLU A 1 97 ? 12.742 6.725 6.073 1.00 92.00 97 GLU A O 1
ATOM 812 N N . ASN A 1 98 ? 11.377 8.478 5.774 1.00 90.81 98 ASN A N 1
ATOM 813 C CA . ASN A 1 98 ? 10.624 8.238 7.002 1.00 90.81 98 ASN A CA 1
ATOM 814 C C . ASN A 1 98 ? 9.906 6.878 6.979 1.00 90.81 98 ASN A C 1
ATOM 816 O O . ASN A 1 98 ? 9.955 6.136 7.959 1.00 90.81 98 ASN A O 1
ATOM 820 N N . LEU A 1 99 ? 9.281 6.507 5.856 1.00 90.88 99 LEU A N 1
ATOM 821 C CA . LEU A 1 99 ? 8.650 5.192 5.729 1.00 90.88 99 LEU A CA 1
ATOM 822 C C . LEU A 1 99 ? 9.665 4.052 5.850 1.00 90.88 99 LEU A C 1
ATOM 824 O O . LEU A 1 99 ? 9.355 3.050 6.491 1.00 90.88 99 LEU A O 1
ATOM 828 N N . LEU A 1 100 ? 10.863 4.194 5.277 1.00 91.06 100 LEU A N 1
ATOM 829 C CA . LEU A 1 100 ? 11.923 3.192 5.419 1.00 91.06 100 LEU A CA 1
ATOM 830 C C . LEU A 1 100 ? 12.401 3.072 6.868 1.00 91.06 100 LEU A C 1
ATOM 832 O O . LEU A 1 100 ? 12.460 1.964 7.396 1.00 91.06 100 LEU A O 1
ATOM 836 N N . ASN A 1 101 ? 12.670 4.199 7.530 1.00 90.62 101 ASN A N 1
ATOM 837 C CA . ASN A 1 101 ? 13.122 4.225 8.925 1.00 90.62 101 ASN A CA 1
ATOM 838 C C . ASN A 1 101 ? 12.094 3.601 9.875 1.00 90.62 101 ASN A C 1
ATOM 840 O O . ASN A 1 101 ? 12.453 2.944 10.849 1.00 90.62 101 ASN A O 1
ATOM 844 N N . LEU A 1 102 ? 10.808 3.786 9.578 1.00 89.44 102 LEU A N 1
ATOM 845 C CA . LEU A 1 102 ? 9.717 3.199 10.344 1.00 89.44 102 LEU A CA 1
ATOM 846 C C . LEU A 1 102 ? 9.414 1.752 9.950 1.00 89.44 102 LEU A C 1
ATOM 848 O O . LEU A 1 102 ? 8.588 1.139 10.617 1.00 89.44 102 LEU A O 1
ATOM 852 N N . ASN A 1 103 ? 10.026 1.195 8.902 1.00 90.25 103 ASN A N 1
ATOM 853 C CA . ASN A 1 103 ? 9.641 -0.086 8.301 1.00 90.25 103 ASN A CA 1
ATOM 854 C C . ASN A 1 103 ? 8.147 -0.123 7.888 1.00 90.25 103 ASN A C 1
ATOM 856 O O . ASN A 1 103 ? 7.405 -1.055 8.202 1.00 90.25 103 ASN A O 1
ATOM 860 N N . ASN A 1 104 ? 7.685 0.951 7.243 1.00 92.56 104 ASN A N 1
ATOM 861 C CA . ASN A 1 104 ? 6.313 1.178 6.764 1.00 92.56 104 ASN A CA 1
ATOM 862 C C . ASN A 1 104 ? 6.192 1.189 5.232 1.00 92.56 104 ASN A C 1
ATOM 864 O O . ASN A 1 104 ? 5.190 1.658 4.688 1.00 92.56 104 ASN A O 1
ATOM 868 N N . PHE A 1 105 ? 7.205 0.694 4.527 1.00 92.25 105 PHE A N 1
ATOM 869 C CA . PHE A 1 105 ? 7.197 0.586 3.076 1.00 92.25 105 PHE A CA 1
ATOM 870 C C . PHE A 1 105 ? 7.652 -0.801 2.641 1.00 92.25 105 PHE A C 1
ATOM 872 O O . PHE A 1 105 ? 8.698 -1.281 3.072 1.00 92.25 105 PHE A O 1
ATOM 879 N N . GLN A 1 106 ? 6.895 -1.401 1.730 1.00 90.88 106 GLN A N 1
ATOM 880 C CA . GLN A 1 106 ? 7.254 -2.640 1.060 1.00 90.88 106 GLN A CA 1
ATOM 881 C C . GLN A 1 106 ? 7.114 -2.456 -0.446 1.00 90.88 106 GLN A C 1
ATOM 883 O O . GLN A 1 106 ? 6.085 -1.989 -0.929 1.00 90.88 106 GLN A O 1
ATOM 888 N N . SER A 1 107 ? 8.132 -2.861 -1.203 1.00 88.81 107 SER A N 1
ATOM 889 C CA . SER A 1 107 ? 8.027 -2.972 -2.657 1.00 88.81 107 SER A CA 1
ATOM 890 C C . SER A 1 107 ? 7.836 -4.430 -3.047 1.00 88.81 107 SER A C 1
ATOM 892 O O . SER A 1 107 ? 8.610 -5.293 -2.637 1.00 88.81 107 SER A O 1
ATOM 894 N N . MET A 1 108 ? 6.819 -4.695 -3.858 1.00 85.31 108 MET A N 1
ATOM 895 C CA . MET A 1 108 ? 6.505 -6.013 -4.384 1.00 85.31 108 MET A CA 1
ATOM 896 C C . MET A 1 108 ? 6.791 -6.052 -5.882 1.00 85.31 108 MET A C 1
ATOM 898 O O . MET A 1 108 ? 6.367 -5.178 -6.640 1.00 85.31 108 MET A O 1
ATOM 902 N N . ARG A 1 109 ? 7.512 -7.092 -6.306 1.00 78.94 109 ARG A N 1
ATOM 903 C CA . ARG A 1 109 ? 7.663 -7.451 -7.717 1.00 78.94 109 ARG A CA 1
ATOM 904 C C . ARG A 1 109 ? 6.895 -8.745 -7.965 1.00 78.94 109 ARG A C 1
ATOM 906 O O . ARG A 1 109 ? 7.117 -9.705 -7.227 1.00 78.94 109 ARG A O 1
ATOM 913 N N . PRO A 1 110 ? 6.009 -8.798 -8.968 1.00 75.12 110 PRO A N 1
ATOM 914 C CA . PRO A 1 110 ? 5.347 -10.033 -9.331 1.00 75.12 110 PRO A CA 1
ATOM 915 C C . PRO A 1 110 ? 6.379 -11.023 -9.876 1.00 75.12 110 PRO A C 1
ATOM 917 O O . PRO A 1 110 ? 7.375 -10.641 -10.493 1.00 75.12 110 PRO A O 1
ATOM 920 N N . SER A 1 111 ? 6.116 -12.312 -9.681 1.00 67.06 111 SER A N 1
ATOM 921 C CA . SER A 1 111 ? 6.932 -13.399 -10.233 1.00 67.06 111 SER A CA 1
ATOM 922 C C . SER A 1 111 ? 6.741 -13.592 -11.746 1.00 67.06 111 SER A C 1
ATOM 924 O O . SER A 1 111 ? 7.512 -14.312 -12.376 1.00 67.06 111 SER A O 1
ATOM 926 N N . GLY A 1 112 ? 5.720 -12.960 -12.339 1.00 70.88 112 GLY A N 1
ATOM 927 C CA . GLY A 1 112 ? 5.385 -13.048 -13.760 1.00 70.88 112 GLY A CA 1
ATOM 928 C C . GLY A 1 112 ? 5.833 -11.836 -14.581 1.00 70.88 112 GLY A C 1
ATOM 929 O O . GLY A 1 112 ? 5.972 -10.733 -14.064 1.00 70.88 112 GLY A O 1
ATOM 930 N N . ASN A 1 113 ? 5.996 -12.046 -15.892 1.00 76.19 113 ASN A N 1
ATOM 931 C CA . ASN A 1 113 ? 6.447 -11.023 -16.852 1.00 76.19 113 ASN A CA 1
ATOM 932 C C . ASN A 1 113 ? 5.337 -10.480 -17.754 1.00 76.19 113 ASN A C 1
ATOM 934 O O . ASN A 1 113 ? 5.608 -9.771 -18.723 1.00 76.19 113 ASN A O 1
ATOM 938 N N . ARG A 1 114 ? 4.090 -10.863 -17.481 1.00 80.88 114 ARG A N 1
ATOM 939 C CA . ARG A 1 114 ? 2.945 -10.344 -18.219 1.00 80.88 114 ARG A CA 1
ATOM 940 C C . ARG A 1 114 ? 2.633 -8.923 -17.760 1.00 80.88 114 ARG A C 1
ATOM 942 O O . ARG A 1 114 ? 2.876 -8.578 -16.609 1.00 80.88 114 ARG A O 1
ATOM 949 N N . HIS A 1 115 ? 2.058 -8.138 -18.666 1.00 74.44 115 HIS A N 1
ATOM 950 C CA . HIS A 1 115 ? 1.656 -6.755 -18.398 1.00 74.44 115 HIS A CA 1
ATOM 951 C C . HIS A 1 115 ? 0.671 -6.619 -17.223 1.00 74.44 115 HIS A C 1
ATOM 953 O O . HIS A 1 115 ? 0.706 -5.621 -16.529 1.00 74.44 115 HIS A O 1
ATOM 959 N N . ASP A 1 116 ? -0.151 -7.641 -16.976 1.00 83.50 116 ASP A N 1
ATOM 960 C CA . ASP A 1 116 ? -1.174 -7.697 -15.923 1.00 83.50 116 ASP A CA 1
ATOM 961 C C . ASP A 1 116 ? -0.642 -8.264 -14.588 1.00 83.50 116 ASP A C 1
ATOM 963 O O . ASP A 1 116 ? -1.373 -8.387 -13.605 1.00 83.50 116 ASP A O 1
ATOM 967 N N . ALA A 1 117 ? 0.640 -8.645 -14.519 1.00 85.94 117 ALA A N 1
ATOM 968 C CA . ALA A 1 117 ? 1.180 -9.361 -13.364 1.00 85.94 117 ALA A CA 1
ATOM 969 C C . ALA A 1 117 ? 1.229 -8.500 -12.089 1.00 85.94 117 ALA A C 1
ATOM 971 O O . ALA A 1 117 ? 1.019 -9.027 -10.993 1.00 85.94 117 ALA A O 1
ATOM 972 N N . ALA A 1 118 ? 1.498 -7.196 -12.217 1.00 87.00 118 ALA A N 1
ATOM 973 C CA . ALA A 1 118 ? 1.501 -6.268 -11.087 1.00 87.00 118 ALA A CA 1
ATOM 974 C C . ALA A 1 118 ? 0.085 -6.070 -10.527 1.00 87.00 118 ALA A C 1
ATOM 976 O O . ALA A 1 118 ? -0.103 -6.160 -9.311 1.00 87.00 118 ALA A O 1
ATOM 977 N N . ASP A 1 119 ? -0.909 -5.919 -11.405 1.00 91.12 119 ASP A N 1
ATOM 978 C CA . ASP A 1 119 ? -2.318 -5.791 -11.026 1.00 91.12 119 ASP A CA 1
ATOM 979 C C . ASP A 1 119 ? -2.806 -7.038 -10.292 1.00 91.12 119 ASP A C 1
ATOM 981 O O . ASP A 1 119 ? -3.409 -6.939 -9.222 1.00 91.12 119 ASP A O 1
ATOM 985 N N . PHE A 1 120 ? -2.476 -8.232 -10.798 1.00 90.12 120 PHE A N 1
ATOM 986 C CA . PHE A 1 120 ? -2.805 -9.481 -10.111 1.00 90.12 120 PHE A CA 1
ATOM 987 C C . PHE A 1 120 ? -2.148 -9.575 -8.734 1.00 90.12 120 PHE A C 1
ATOM 989 O O . PHE A 1 120 ? -2.816 -9.945 -7.768 1.00 90.12 120 PHE A O 1
ATOM 996 N N . ALA A 1 121 ? -0.864 -9.225 -8.615 1.00 89.19 121 ALA A N 1
ATOM 997 C CA . ALA A 1 121 ? -0.182 -9.213 -7.324 1.00 89.19 121 ALA A CA 1
ATOM 998 C C . ALA A 1 121 ? -0.856 -8.242 -6.344 1.00 89.19 121 ALA A C 1
ATOM 1000 O O . ALA A 1 121 ? -1.051 -8.598 -5.177 1.00 89.19 121 ALA A O 1
ATOM 1001 N N . LEU A 1 122 ? -1.275 -7.064 -6.818 1.00 92.00 122 LEU A N 1
ATOM 1002 C CA . LEU A 1 122 ? -2.018 -6.092 -6.024 1.00 92.00 122 LEU A CA 1
ATOM 1003 C C . LEU A 1 122 ? 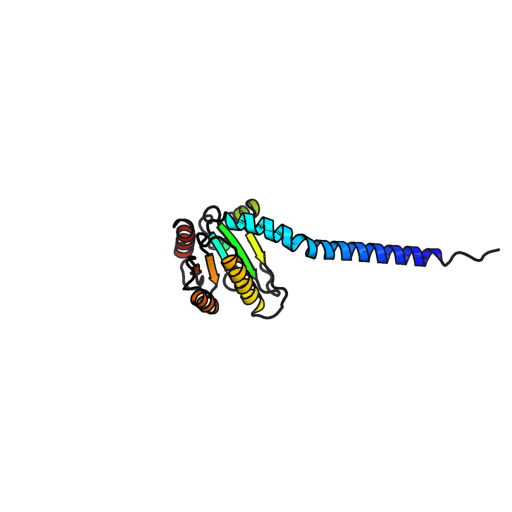-3.352 -6.679 -5.562 1.00 92.00 122 LEU A C 1
ATOM 1005 O O . LEU A 1 122 ? -3.593 -6.722 -4.358 1.00 92.00 122 LEU A O 1
ATOM 1009 N N . VAL A 1 123 ? -4.188 -7.192 -6.470 1.00 92.44 123 VAL A N 1
ATOM 1010 C CA . VAL A 1 123 ? -5.512 -7.746 -6.128 1.00 92.44 123 VAL A CA 1
ATOM 1011 C C . VAL A 1 123 ? -5.408 -8.932 -5.167 1.00 92.44 123 VAL A C 1
ATOM 1013 O O . VAL A 1 123 ? -6.172 -9.006 -4.203 1.00 92.44 123 VAL A O 1
ATOM 1016 N N . LEU A 1 124 ? -4.451 -9.841 -5.377 1.00 90.50 124 LEU A N 1
ATOM 1017 C CA . LEU A 1 124 ? -4.231 -10.990 -4.494 1.00 90.50 124 LEU A CA 1
ATOM 1018 C C . LEU A 1 124 ? -3.787 -10.550 -3.095 1.00 90.50 124 LEU A C 1
ATOM 1020 O O . LEU A 1 124 ? -4.326 -11.026 -2.094 1.00 90.50 124 LEU A O 1
ATOM 1024 N N . THR A 1 125 ? -2.846 -9.607 -3.017 1.00 91.25 125 THR A N 1
ATOM 1025 C CA . THR A 1 125 ? -2.368 -9.064 -1.737 1.00 91.25 125 THR A CA 1
ATOM 1026 C C . THR A 1 125 ? -3.480 -8.303 -1.023 1.00 91.25 125 THR A C 1
ATOM 1028 O O . THR A 1 125 ? -3.700 -8.499 0.172 1.00 91.25 125 THR A O 1
ATOM 1031 N N . PHE A 1 126 ? -4.236 -7.493 -1.764 1.00 93.00 126 PHE A N 1
ATOM 1032 C CA . PHE A 1 126 ? -5.392 -6.759 -1.271 1.00 93.00 126 PHE A CA 1
ATOM 1033 C C . PHE A 1 126 ? -6.446 -7.703 -0.690 1.00 93.00 126 PHE A C 1
ATOM 1035 O O . PHE A 1 126 ? -6.876 -7.510 0.445 1.00 93.00 126 PHE A O 1
ATOM 1042 N N . GLY A 1 127 ? -6.834 -8.748 -1.428 1.00 91.56 127 GLY A N 1
ATOM 1043 C CA . GLY A 1 127 ? -7.810 -9.741 -0.980 1.00 91.56 127 GLY A CA 1
ATOM 1044 C C . GLY A 1 127 ? -7.348 -10.495 0.269 1.00 91.56 127 GLY A C 1
ATOM 1045 O O . GLY A 1 127 ? -8.104 -10.606 1.238 1.00 91.56 127 GLY A O 1
ATOM 1046 N N . LYS A 1 128 ? -6.080 -10.935 0.292 1.00 90.00 128 LYS A N 1
ATOM 1047 C CA . LYS A 1 128 ? -5.465 -11.595 1.455 1.00 90.00 128 LYS A CA 1
ATOM 1048 C C . LYS A 1 128 ? -5.527 -10.698 2.694 1.00 90.00 128 LYS A C 1
ATOM 1050 O O . LYS A 1 128 ? -6.068 -11.101 3.723 1.00 90.00 128 LYS A O 1
ATOM 1055 N N . LEU A 1 129 ? -5.035 -9.463 2.598 1.00 92.06 129 LEU A N 1
ATOM 1056 C CA . LEU A 1 129 ? -5.035 -8.523 3.721 1.00 92.06 129 LEU A CA 1
ATOM 1057 C C . LEU A 1 129 ? -6.447 -8.084 4.115 1.00 92.06 129 LEU A C 1
ATOM 1059 O O . LEU A 1 129 ? -6.720 -7.884 5.298 1.00 92.06 129 LEU A O 1
ATOM 1063 N N . HIS A 1 130 ? -7.370 -7.971 3.157 1.00 92.69 130 HIS A N 1
ATOM 1064 C CA . HIS A 1 130 ? -8.763 -7.647 3.446 1.00 92.69 130 HIS A CA 1
ATOM 1065 C C . HIS A 1 130 ? -9.390 -8.705 4.345 1.00 92.69 130 HIS A C 1
ATOM 1067 O O . HIS A 1 130 ? -10.064 -8.325 5.311 1.00 92.69 130 HIS A O 1
ATOM 1073 N N . GLY A 1 131 ? -9.147 -9.985 4.048 1.00 90.25 131 GLY A N 1
ATOM 1074 C CA . GLY A 1 131 ? -9.625 -11.130 4.820 1.00 90.25 131 GLY A CA 1
ATOM 1075 C C . GLY A 1 131 ? -8.986 -11.249 6.203 1.00 90.25 131 GLY A C 1
ATOM 1076 O O . GLY A 1 131 ? -9.689 -11.576 7.154 1.00 90.25 131 GLY A O 1
ATOM 1077 N N . LEU A 1 132 ? -7.691 -10.942 6.323 1.00 90.44 132 LEU A N 1
ATOM 1078 C CA . LEU A 1 132 ? -6.941 -11.160 7.562 1.00 90.44 132 LEU A CA 1
ATOM 1079 C C . LEU A 1 132 ? -6.994 -9.973 8.542 1.00 90.44 132 LEU A C 1
ATOM 1081 O O . LEU A 1 132 ? -7.085 -10.183 9.747 1.00 90.44 132 LEU A O 1
ATOM 1085 N N . LEU A 1 133 ? -6.923 -8.724 8.067 1.00 92.50 133 LEU A N 1
ATOM 1086 C CA . LEU A 1 133 ? -6.771 -7.558 8.950 1.00 92.50 133 LEU A CA 1
ATOM 1087 C C . LEU A 1 133 ? -8.100 -7.095 9.577 1.00 92.50 133 LEU A C 1
ATOM 1089 O O . LEU A 1 133 ? -9.160 -7.266 8.966 1.00 92.50 133 LEU A O 1
ATOM 1093 N N . PRO A 1 134 ? -8.079 -6.393 10.729 1.00 93.25 134 PRO A N 1
ATOM 1094 C CA . PRO A 1 134 ? -9.271 -5.757 11.295 1.00 93.25 134 PRO A CA 1
ATOM 1095 C C . PRO A 1 134 ? -9.960 -4.823 10.290 1.00 93.25 134 PRO A C 1
ATOM 1097 O O . PRO A 1 134 ? -9.292 -4.054 9.597 1.00 93.25 134 PRO A O 1
ATOM 1100 N N . LYS A 1 135 ? -11.298 -4.865 10.199 1.00 93.12 135 LYS A N 1
ATOM 1101 C CA . LYS A 1 135 ? -12.075 -4.041 9.244 1.00 93.12 135 LYS A CA 1
ATOM 1102 C C . LYS A 1 135 ? -12.039 -2.539 9.562 1.00 93.12 135 LYS A C 1
ATOM 1104 O O . LYS A 1 135 ? -12.338 -1.740 8.681 1.00 93.12 135 LYS A O 1
ATOM 1109 N N . SER A 1 136 ? -11.630 -2.170 10.778 1.00 92.75 136 SER A N 1
ATOM 1110 C CA . SER A 1 136 ? -11.386 -0.785 11.198 1.00 92.75 136 SER A CA 1
ATOM 1111 C C . SER A 1 136 ? -10.225 -0.119 10.456 1.00 92.75 136 SER A C 1
ATOM 1113 O O . SER A 1 136 ? -10.178 1.104 10.410 1.00 92.75 136 SER A O 1
ATOM 1115 N N . ILE A 1 137 ? -9.310 -0.896 9.864 1.00 94.44 137 ILE A N 1
ATOM 1116 C CA . ILE A 1 137 ? -8.177 -0.364 9.103 1.00 94.44 137 ILE A CA 1
ATOM 1117 C C . ILE A 1 137 ? -8.646 -0.041 7.672 1.00 94.44 137 ILE A C 1
ATOM 1119 O O . ILE A 1 137 ? -8.943 -0.961 6.907 1.00 94.44 137 ILE A O 1
ATOM 1123 N N . PRO A 1 138 ? -8.748 1.228 7.261 1.00 94.94 138 PRO A N 1
ATOM 1124 C CA . PRO A 1 138 ? -9.074 1.580 5.887 1.00 94.94 138 PRO A CA 1
ATOM 1125 C C . PRO A 1 138 ? -7.967 1.152 4.922 1.00 94.94 138 PRO A C 1
ATOM 1127 O O . PRO A 1 138 ? -6.782 1.178 5.263 1.00 94.94 138 PRO A O 1
ATOM 1130 N N . PHE A 1 139 ? -8.369 0.786 3.705 1.00 95.56 139 PHE A N 1
ATOM 1131 C CA . PHE A 1 139 ? -7.452 0.551 2.590 1.00 95.56 139 PHE A CA 1
ATOM 1132 C C . PHE A 1 139 ? -7.610 1.652 1.545 1.00 95.56 139 PHE A C 1
ATOM 1134 O O . PHE A 1 139 ? -8.718 2.123 1.288 1.00 95.56 139 PHE A O 1
ATOM 1141 N N . THR A 1 140 ? -6.509 2.037 0.909 1.00 96.00 140 THR A N 1
ATOM 1142 C CA . THR A 1 140 ? -6.498 3.015 -0.181 1.00 96.00 140 THR A CA 1
ATOM 1143 C C . THR A 1 140 ? -5.733 2.440 -1.365 1.00 96.00 140 THR A C 1
ATOM 1145 O O . THR A 1 140 ? -4.561 2.114 -1.229 1.00 96.00 140 THR A O 1
ATOM 1148 N N . ILE A 1 141 ? -6.377 2.313 -2.522 1.00 96.12 141 ILE A N 1
ATOM 1149 C CA . ILE A 1 141 ? -5.730 1.950 -3.786 1.00 96.12 141 ILE A CA 1
ATOM 1150 C C . ILE A 1 141 ? -5.406 3.242 -4.533 1.00 96.12 141 ILE A C 1
ATOM 1152 O O . ILE A 1 141 ? -6.295 4.064 -4.755 1.00 96.12 141 ILE A O 1
ATOM 1156 N N . ILE A 1 142 ? -4.150 3.419 -4.932 1.00 95.81 142 ILE A N 1
ATOM 1157 C CA . ILE A 1 142 ? -3.710 4.529 -5.779 1.00 95.81 142 ILE A CA 1
ATOM 1158 C C . ILE A 1 142 ? -3.297 3.941 -7.119 1.00 95.81 142 ILE A C 1
ATOM 1160 O O . ILE A 1 142 ? -2.215 3.371 -7.236 1.00 95.81 142 ILE A O 1
ATOM 1164 N N . SER A 1 143 ? -4.176 4.063 -8.107 1.00 94.69 143 SER A N 1
ATOM 1165 C CA . SER A 1 143 ? -3.950 3.599 -9.475 1.00 94.69 143 SER A CA 1
ATOM 1166 C C . SER A 1 143 ? -4.875 4.349 -10.434 1.00 94.69 143 SER A C 1
ATOM 1168 O O . SER A 1 143 ? -5.981 4.754 -10.071 1.00 94.69 143 SER A O 1
ATOM 1170 N N . GLY A 1 144 ? -4.415 4.545 -11.666 1.00 91.81 144 GLY A N 1
ATOM 1171 C CA . GLY A 1 144 ? -5.218 5.070 -12.762 1.00 91.81 144 GLY A CA 1
ATOM 1172 C C . GLY A 1 144 ? -6.122 4.020 -13.409 1.00 91.81 144 GLY A C 1
ATOM 1173 O O . GLY A 1 144 ? -7.059 4.400 -14.120 1.00 91.81 144 GLY A O 1
ATOM 1174 N N . ASP A 1 145 ? -5.883 2.730 -13.152 1.00 91.19 145 ASP A N 1
ATOM 1175 C CA . ASP A 1 145 ? -6.665 1.644 -13.726 1.00 91.19 145 ASP A CA 1
ATOM 1176 C C . ASP A 1 145 ? -8.047 1.538 -13.064 1.00 91.19 145 ASP A C 1
ATOM 1178 O O . ASP A 1 145 ? -8.210 1.442 -11.842 1.00 91.19 145 ASP A O 1
ATOM 1182 N N . LYS A 1 146 ? -9.075 1.543 -13.915 1.00 90.00 146 LYS A N 1
ATOM 1183 C CA . LYS A 1 146 ? -10.476 1.386 -13.527 1.00 90.00 146 LYS A CA 1
ATOM 1184 C C . LYS A 1 146 ? -10.823 -0.060 -13.180 1.00 90.00 146 LYS A C 1
ATOM 1186 O O . LYS A 1 146 ? -11.839 -0.268 -12.522 1.00 90.00 146 LYS A O 1
ATOM 1191 N N . GLY A 1 147 ? -9.998 -1.041 -13.553 1.00 90.19 147 GLY A N 1
ATOM 1192 C CA . GLY A 1 147 ? -10.164 -2.438 -13.147 1.00 90.19 147 GLY A CA 1
ATOM 1193 C C . GLY A 1 147 ? -10.271 -2.601 -11.625 1.00 90.19 147 GLY A C 1
ATOM 1194 O O . GLY A 1 147 ? -11.073 -3.398 -11.138 1.00 90.19 147 GLY A O 1
ATOM 1195 N N . PHE A 1 148 ? -9.572 -1.763 -10.850 1.00 92.56 148 PHE A N 1
ATOM 1196 C CA . PHE A 1 148 ? -9.653 -1.776 -9.386 1.00 92.56 148 PHE A CA 1
ATOM 1197 C C . PHE A 1 148 ? -11.000 -1.297 -8.825 1.00 92.56 148 PHE A C 1
ATOM 1199 O O . PHE A 1 148 ? -11.358 -1.671 -7.708 1.00 92.56 148 PHE A O 1
ATOM 1206 N N . ILE A 1 149 ? -11.794 -0.535 -9.585 1.00 91.75 149 ILE A N 1
ATOM 1207 C CA . ILE A 1 149 ? -13.160 -0.172 -9.178 1.00 91.75 149 ILE A CA 1
ATOM 1208 C C . ILE A 1 149 ? -14.021 -1.434 -9.071 1.00 91.75 149 ILE A C 1
ATOM 1210 O O . ILE A 1 149 ? -14.800 -1.565 -8.126 1.00 91.75 149 ILE A O 1
ATOM 1214 N N . GLU A 1 150 ? -13.837 -2.399 -9.976 1.00 91.38 150 GLU A N 1
ATOM 1215 C CA . GLU A 1 150 ? -14.569 -3.665 -9.914 1.00 91.38 150 GLU A CA 1
ATOM 1216 C C . GLU A 1 150 ? -14.160 -4.503 -8.701 1.00 91.38 150 GLU A C 1
ATOM 1218 O O . GLU A 1 150 ? -15.013 -5.099 -8.046 1.00 91.38 150 GLU A O 1
ATOM 1223 N N . VAL A 1 151 ? -12.882 -4.473 -8.313 1.00 89.19 151 VAL A N 1
ATOM 1224 C CA . VAL A 1 151 ? -12.414 -5.104 -7.065 1.00 89.19 151 VAL A CA 1
ATOM 1225 C C . VAL A 1 151 ? -13.139 -4.508 -5.855 1.00 89.19 151 VAL A C 1
ATOM 1227 O O . VAL A 1 151 ? -13.619 -5.239 -4.988 1.00 89.19 151 VAL A O 1
ATOM 1230 N N . ILE A 1 152 ? -13.291 -3.182 -5.816 1.00 90.75 152 ILE A N 1
ATOM 1231 C CA . ILE A 1 152 ? -14.035 -2.492 -4.753 1.00 90.75 152 ILE A CA 1
ATOM 1232 C C . ILE A 1 152 ? -15.520 -2.852 -4.800 1.00 90.75 152 ILE A C 1
ATOM 1234 O O . ILE A 1 152 ? -16.132 -3.067 -3.754 1.00 90.75 152 ILE A O 1
ATOM 1238 N N . HIS A 1 153 ? -16.106 -2.964 -5.994 1.00 90.12 153 HIS A N 1
ATOM 1239 C CA . HIS A 1 153 ? -17.495 -3.377 -6.168 1.00 90.12 153 HIS A CA 1
ATOM 1240 C C . HIS A 1 153 ? -17.783 -4.755 -5.568 1.00 90.12 153 HIS A C 1
ATOM 1242 O O . HIS A 1 153 ? -18.788 -4.894 -4.869 1.00 90.12 153 HIS A O 1
ATOM 1248 N N . GLN A 1 154 ? -16.886 -5.728 -5.753 1.00 88.88 154 GLN A N 1
ATOM 1249 C CA . GLN A 1 154 ? -17.012 -7.062 -5.148 1.00 88.88 154 GLN A CA 1
ATOM 1250 C C . GLN A 1 154 ? -16.974 -7.032 -3.613 1.00 88.88 154 GLN A C 1
ATOM 1252 O O . GLN A 1 154 ? -17.466 -7.944 -2.953 1.00 88.88 154 GLN A O 1
ATOM 1257 N N . LEU A 1 155 ? -16.420 -5.968 -3.029 1.00 88.50 155 LEU A N 1
ATOM 1258 C CA . LEU A 1 155 ? -16.234 -5.809 -1.589 1.00 88.50 155 LEU A CA 1
ATOM 1259 C C . LEU A 1 155 ? -17.147 -4.741 -0.977 1.00 88.50 155 LEU A C 1
ATOM 1261 O O . LEU A 1 155 ? -16.978 -4.401 0.194 1.00 88.50 155 LEU A O 1
ATOM 1265 N N . LYS A 1 156 ? -18.148 -4.244 -1.719 1.00 83.19 156 LYS A N 1
ATOM 1266 C CA . LYS A 1 156 ? -19.112 -3.232 -1.243 1.00 83.19 156 LYS A CA 1
ATOM 1267 C C . LYS A 1 156 ? -19.869 -3.642 0.020 1.00 83.19 156 LYS A C 1
ATOM 1269 O O . LYS A 1 156 ? -20.217 -2.785 0.821 1.00 83.19 156 LYS A O 1
ATOM 1274 N N . SER A 1 157 ? -20.128 -4.936 0.203 1.00 83.31 157 SER A N 1
ATOM 1275 C CA . SER A 1 157 ? -20.767 -5.472 1.413 1.00 83.31 157 SER A CA 1
ATOM 1276 C C . SER A 1 157 ? -19.801 -5.625 2.590 1.00 83.31 157 SER A C 1
ATOM 1278 O O . SER A 1 157 ? -20.220 -5.940 3.702 1.00 83.31 157 SER A O 1
ATOM 1280 N N . SER A 1 158 ? -18.501 -5.416 2.371 1.00 80.12 158 SER A N 1
ATOM 1281 C CA . SER A 1 158 ? -17.521 -5.462 3.442 1.00 80.12 158 SER A CA 1
ATOM 1282 C C . SER A 1 158 ? -17.559 -4.153 4.227 1.00 80.12 158 SER A C 1
ATOM 1284 O O . SER A 1 158 ? -17.407 -3.074 3.668 1.00 80.12 158 SER A O 1
ATOM 1286 N N . TYR A 1 159 ? -17.707 -4.233 5.547 1.00 87.88 159 TYR A N 1
ATOM 1287 C CA . TYR A 1 159 ? -17.697 -3.071 6.447 1.00 87.88 159 TYR A CA 1
ATOM 1288 C C . TYR A 1 159 ? -16.334 -2.345 6.533 1.00 87.88 159 TYR A C 1
ATOM 1290 O O . TYR A 1 159 ? -16.126 -1.532 7.431 1.00 87.88 159 TYR A O 1
ATOM 1298 N N . ARG A 1 160 ? -15.377 -2.650 5.642 1.00 93.50 160 ARG A N 1
ATOM 1299 C CA . ARG A 1 160 ? -14.086 -1.958 5.563 1.00 93.50 160 ARG A CA 1
ATOM 1300 C C . ARG A 1 160 ? -14.232 -0.749 4.647 1.00 93.50 160 ARG A C 1
ATOM 1302 O O . ARG A 1 160 ? -14.704 -0.875 3.521 1.00 93.50 160 ARG A O 1
ATOM 1309 N N . ARG A 1 161 ? -13.730 0.403 5.083 1.00 92.81 161 ARG A N 1
ATOM 1310 C CA . ARG A 1 161 ? -13.570 1.573 4.214 1.00 92.81 161 ARG A CA 1
ATOM 1311 C C . ARG A 1 161 ? -12.479 1.307 3.174 1.00 92.81 161 ARG A C 1
ATOM 1313 O O . ARG A 1 161 ? -11.339 1.025 3.542 1.00 92.81 161 ARG A O 1
ATOM 1320 N N . ILE A 1 162 ? -12.826 1.412 1.895 1.00 94.19 162 ILE A N 1
ATOM 1321 C CA . ILE A 1 162 ? -11.886 1.253 0.783 1.00 94.19 162 ILE A CA 1
ATOM 1322 C C . ILE A 1 162 ? -11.978 2.490 -0.110 1.00 94.19 162 ILE A C 1
ATOM 1324 O O . ILE A 1 162 ? -13.049 2.797 -0.629 1.00 94.19 162 ILE A O 1
ATOM 1328 N N . ASN A 1 163 ? -10.858 3.184 -0.286 1.00 93.31 163 ASN A N 1
ATOM 1329 C CA . ASN A 1 163 ? -10.742 4.340 -1.169 1.00 93.31 163 ASN A CA 1
ATOM 1330 C C . ASN A 1 163 ? -10.009 3.933 -2.451 1.00 93.31 163 ASN A C 1
ATOM 1332 O O . ASN A 1 163 ? -9.023 3.202 -2.385 1.00 93.31 163 ASN A O 1
ATOM 1336 N N . TRP A 1 164 ? -10.445 4.443 -3.599 1.00 94.25 164 TRP A N 1
ATOM 1337 C CA . TRP A 1 164 ? -9.670 4.400 -4.839 1.00 94.25 164 TRP A CA 1
ATOM 1338 C C . TRP A 1 164 ? -9.387 5.819 -5.294 1.00 94.25 164 TRP A C 1
ATOM 1340 O O . TRP A 1 164 ? -10.284 6.663 -5.319 1.00 94.25 164 TRP A O 1
ATOM 1350 N N . ILE A 1 165 ? -8.126 6.074 -5.610 1.00 94.06 165 ILE A N 1
ATOM 1351 C CA . ILE A 1 165 ? -7.625 7.379 -6.002 1.00 94.06 165 ILE A CA 1
ATOM 1352 C C . ILE A 1 165 ? -6.963 7.226 -7.363 1.00 94.06 165 ILE A C 1
ATOM 1354 O O . ILE A 1 165 ? -5.957 6.527 -7.481 1.00 94.06 165 ILE A O 1
ATOM 1358 N N . ASN A 1 166 ? -7.501 7.924 -8.363 1.00 94.06 166 ASN A N 1
ATOM 1359 C CA . ASN A 1 166 ? -6.854 8.061 -9.659 1.00 94.06 166 ASN A CA 1
ATOM 1360 C C . ASN A 1 166 ? -5.903 9.269 -9.639 1.00 94.06 166 ASN A C 1
ATOM 1362 O O . ASN A 1 166 ? -6.375 10.408 -9.687 1.00 94.06 166 ASN A O 1
ATOM 1366 N N . PRO A 1 167 ? -4.577 9.055 -9.607 1.00 90.94 167 PRO A N 1
ATOM 1367 C CA . PRO A 1 167 ? -3.605 10.138 -9.490 1.00 90.94 167 PRO A CA 1
ATOM 1368 C C . PRO A 1 167 ? -3.542 11.035 -10.736 1.00 90.94 167 PRO A C 1
ATOM 1370 O O . PRO A 1 167 ? -3.001 12.132 -10.664 1.00 90.94 167 PRO A O 1
ATOM 1373 N N . HIS A 1 168 ? -4.107 10.614 -11.872 1.00 89.06 168 HIS A N 1
ATOM 1374 C CA . HIS A 1 168 ? -4.150 11.415 -13.101 1.00 89.06 168 HIS A CA 1
ATOM 1375 C C . HIS A 1 168 ? -5.337 12.383 -13.165 1.00 89.06 168 HIS A C 1
ATOM 1377 O O . HIS A 1 168 ? -5.444 13.153 -14.117 1.00 89.06 168 HIS A O 1
ATOM 1383 N N . GLN A 1 169 ? -6.256 12.317 -12.1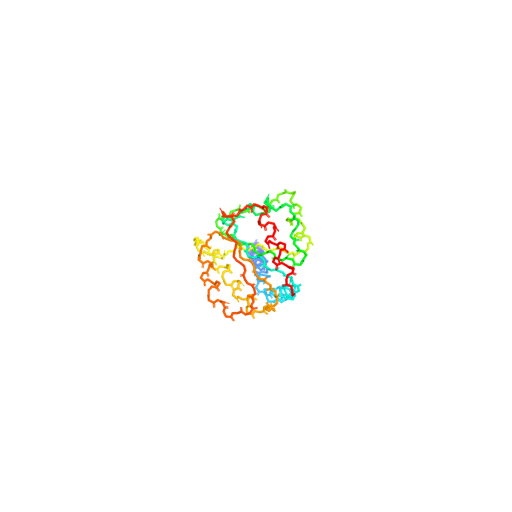97 1.00 89.69 169 GLN A N 1
ATOM 1384 C CA . GLN A 1 169 ? -7.513 13.074 -12.208 1.00 89.69 169 GLN A CA 1
ATOM 1385 C C . GLN A 1 169 ? -7.678 13.997 -10.998 1.00 89.69 169 GLN A C 1
ATOM 1387 O O . GLN A 1 169 ? -8.732 14.608 -10.840 1.00 89.69 169 GLN A O 1
ATOM 1392 N N . ILE A 1 170 ? -6.659 14.098 -10.147 1.00 87.81 170 ILE A N 1
ATOM 1393 C CA . ILE A 1 170 ? -6.692 14.900 -8.925 1.00 87.81 170 ILE A CA 1
ATOM 1394 C C . ILE A 1 170 ? -5.502 15.854 -8.876 1.00 87.81 170 ILE A C 1
ATOM 1396 O O . ILE A 1 170 ? -4.442 15.562 -9.434 1.00 87.81 170 ILE A O 1
ATOM 1400 N N . SER A 1 171 ? -5.671 16.986 -8.193 1.00 88.12 171 SER A N 1
ATOM 1401 C CA . SER A 1 171 ? -4.541 17.858 -7.868 1.00 88.12 171 SER A CA 1
ATOM 1402 C C . SER A 1 171 ? -3.667 17.232 -6.773 1.00 88.12 171 SER A C 1
ATOM 1404 O O . SER A 1 171 ? -4.093 16.326 -6.045 1.00 88.12 171 SER A O 1
ATOM 1406 N N . PHE A 1 172 ? -2.429 17.708 -6.635 1.00 85.81 172 PHE A N 1
ATOM 1407 C CA . PHE A 1 172 ? -1.528 17.208 -5.594 1.00 85.81 172 PHE A CA 1
ATOM 1408 C C . PHE A 1 172 ? -1.972 17.666 -4.203 1.00 85.81 172 PHE A C 1
ATOM 1410 O O . PHE A 1 172 ? -1.856 16.908 -3.239 1.00 85.81 172 PHE A O 1
ATOM 1417 N N . GLU A 1 173 ? -2.544 18.860 -4.091 1.00 86.38 173 GLU A N 1
ATOM 1418 C CA . GLU A 1 173 ? -3.163 19.363 -2.868 1.00 86.38 173 GLU A CA 1
ATOM 1419 C C . GLU A 1 173 ? -4.311 18.447 -2.419 1.00 86.38 173 GLU A C 1
ATOM 1421 O O . GLU A 1 173 ? -4.328 18.006 -1.263 1.00 86.38 173 GLU A O 1
ATOM 1426 N N . ASP A 1 174 ? -5.200 18.073 -3.346 1.00 86.12 174 ASP A N 1
ATOM 1427 C CA . ASP A 1 174 ? -6.316 17.163 -3.066 1.00 86.12 174 ASP A CA 1
ATOM 1428 C C . ASP A 1 174 ? -5.817 15.772 -2.658 1.00 86.12 174 ASP A C 1
ATOM 1430 O O . ASP A 1 174 ? -6.325 15.194 -1.697 1.00 86.12 174 ASP A O 1
ATOM 1434 N N . LEU A 1 175 ? -4.778 15.243 -3.322 1.00 87.62 175 LEU A N 1
ATOM 1435 C CA . LEU A 1 175 ? -4.144 13.975 -2.937 1.00 87.62 175 LEU A CA 1
ATOM 1436 C C . LEU A 1 175 ? -3.689 14.010 -1.472 1.00 87.62 175 LEU A C 1
ATOM 1438 O O . LEU A 1 175 ? -4.023 13.114 -0.694 1.00 87.62 175 LEU A O 1
ATOM 1442 N N . ASN A 1 176 ? -2.948 15.050 -1.082 1.00 89.12 176 ASN A N 1
ATOM 1443 C CA . ASN A 1 176 ? -2.432 15.194 0.280 1.00 89.12 176 ASN A CA 1
ATOM 1444 C C . ASN A 1 176 ? -3.576 15.298 1.304 1.00 89.12 176 ASN A C 1
ATOM 1446 O O . ASN A 1 176 ? -3.499 14.707 2.386 1.00 89.12 176 ASN A O 1
ATOM 1450 N N . GLN A 1 177 ? -4.660 16.001 0.964 1.00 86.12 177 GLN A N 1
ATOM 1451 C CA . GLN A 1 177 ? -5.835 16.112 1.826 1.00 86.12 177 GLN A CA 1
ATOM 1452 C C . GLN A 1 177 ? -6.571 14.773 1.978 1.00 86.12 177 GLN A C 1
ATOM 1454 O O . GLN A 1 177 ? -6.890 14.377 3.102 1.00 86.12 177 GLN A O 1
ATOM 1459 N N . ILE A 1 178 ? -6.803 14.048 0.880 1.00 83.94 178 ILE A N 1
ATOM 1460 C CA . ILE A 1 178 ? -7.478 12.742 0.895 1.00 83.94 178 ILE A CA 1
ATOM 1461 C C . ILE A 1 178 ? -6.678 11.742 1.732 1.00 83.94 178 ILE A C 1
ATOM 1463 O O . ILE A 1 178 ? -7.245 11.071 2.599 1.00 83.94 178 ILE A O 1
ATOM 1467 N N . LEU A 1 179 ? -5.358 11.678 1.534 1.00 85.81 179 LEU A N 1
ATOM 1468 C CA . LEU A 1 179 ? -4.492 10.783 2.300 1.00 85.81 179 LEU A CA 1
ATOM 1469 C C . LEU A 1 179 ? -4.532 11.104 3.801 1.00 85.81 179 LEU A C 1
ATOM 1471 O O . LEU A 1 179 ? -4.596 10.181 4.609 1.00 85.81 179 LEU A O 1
ATOM 1475 N N . LYS A 1 180 ? -4.623 12.383 4.185 1.00 83.25 180 LYS A N 1
ATOM 1476 C CA . LYS A 1 180 ? -4.760 12.810 5.589 1.00 83.25 180 LYS A CA 1
ATOM 1477 C C . LYS A 1 180 ? -6.118 12.477 6.221 1.00 83.25 180 LYS A C 1
ATOM 1479 O O . LYS A 1 180 ? -6.200 12.171 7.413 1.00 83.25 180 LYS A O 1
ATOM 1484 N N . ILE A 1 181 ? -7.199 12.545 5.449 1.00 70.50 181 ILE A N 1
ATOM 1485 C CA . ILE A 1 181 ? -8.550 12.226 5.940 1.00 70.50 181 ILE A CA 1
ATOM 1486 C C . ILE A 1 181 ? -8.745 10.710 6.045 1.00 70.50 181 ILE A C 1
ATOM 1488 O O . ILE A 1 181 ? -9.392 10.224 6.976 1.00 70.50 181 ILE A O 1
ATOM 1492 N N . SER A 1 182 ? -8.136 9.951 5.129 1.00 65.25 182 SER A N 1
ATOM 1493 C CA . SER A 1 182 ? -8.244 8.490 5.102 1.00 65.25 182 SER A CA 1
ATOM 1494 C C . SER A 1 182 ? -7.788 7.822 6.408 1.00 65.25 182 SER A C 1
ATOM 1496 O O . SER A 1 182 ? -8.304 6.764 6.747 1.00 65.25 182 SER A O 1
ATOM 1498 N N . SER A 1 183 ? -6.916 8.478 7.183 1.00 59.22 183 SER A N 1
ATOM 1499 C CA . SER A 1 183 ? -6.373 8.006 8.464 1.00 59.22 183 SER A CA 1
ATOM 1500 C C . SER A 1 183 ? -7.086 8.515 9.727 1.00 59.22 183 SER A C 1
ATOM 1502 O O . SER A 1 183 ? -6.771 8.043 10.816 1.00 59.22 183 SER A O 1
ATOM 1504 N N . THR A 1 184 ? -7.972 9.515 9.635 1.00 49.75 184 THR A N 1
ATOM 1505 C CA . THR A 1 184 ? -8.496 10.255 10.813 1.00 49.75 184 THR A CA 1
ATOM 1506 C C . THR A 1 184 ? -9.946 9.940 11.182 1.00 49.75 184 THR A C 1
ATOM 1508 O O . THR A 1 184 ? -10.437 10.429 12.195 1.00 49.75 184 THR A O 1
ATOM 1511 N N . THR A 1 185 ? -10.630 9.090 10.418 1.00 46.34 185 THR A N 1
ATOM 1512 C CA . THR A 1 185 ? -12.004 8.660 10.715 1.00 46.34 185 THR A CA 1
ATOM 1513 C C . THR A 1 185 ? -12.001 7.262 11.345 1.00 46.34 185 THR A C 1
ATOM 1515 O O . THR A 1 185 ? -12.171 6.251 10.656 1.00 46.34 185 THR A O 1
ATOM 1518 N N . SER A 1 186 ? -11.747 7.209 12.655 1.00 37.41 186 SER A N 1
ATOM 1519 C CA . SER A 1 186 ? -12.051 6.059 13.525 1.00 37.41 186 SER A CA 1
ATOM 1520 C C . SER A 1 186 ? -13.444 6.205 14.115 1.00 37.41 186 SER A C 1
ATOM 1522 O O . SER A 1 186 ? -13.784 7.346 14.497 1.00 37.41 186 SER A O 1
#

pLDDT: mean 79.57, std 18.02, range [31.83, 96.56]

Secondary structure (DSSP, 8-state):
----SSSHHHHHHHHHHHHHHHHHHHHHHHHHHSHHHHHHHHHHHHHT-SEEEEEEHHHHTTGGGG-SSPPPTTEEEEEE--TT----PPSS-HHHHHHHHTT-EEEE--S--STTHHHHHHHHHHHHHHHHS-TTS-EEEE-S-THHHHHHHHTTTSSS-EEEE-TTSS-HHHHHHHHHHHTT--

Sequence (186 aa):
DNESKDDDNDEQSQSLIESDFMYKASQIKINNQDEDSLQLENFQRLSTMKNIIFLDLENFSRFFQHLINPLPDQTYVIAFQASNMKWKPPKNDLVYENLLNLNNFQSMRPSGNRHDAADFALVLTFGKLHGLLPKSIPFTIISGDKGFIEVIHQLKSSYRRINWINPHQISFEDLNQILKISSTTS

Foldseek 3Di:
DDDDDDPPVVVVVVVVVVVVVVVVVVVVVVVPPCPVVVVVVVLVLLQPALEEEEAECVQPLCVLVLAPDAFDPRYAYEYFYEPPDPRDDDPPRPNSVVCVVVVRYHYDYFPDRDPCRRVVVSLVVCVVCLVRHDLSRAYEYEGLDCVVVVSVVVCVVPSHHYHYHDPVPDHSVVVNVVSRVSRPDD

Organism: NCBI:txid392030

Radius of gyration: 22.67 Å; chains: 1; bounding box: 78×66×33 Å